Protein AF-A0A2N2RJN6-F1 (afdb_monomer)

Sequence (191 aa):
MGIKNLISNLQNDARRAYQTQFGFTLVELVVVIVILGILASAALPRFINLGRDARVATIQNFAGSVRSSLHLVEGQVMIKGFGSAGQQSNITWIKLADNTDIRLWNGYPDRWCDGIGVLQQGFIVPASGCYLSNAAIENHGLTFYGFGNSAIPGGDAGWRIESAITPNQCAVQYRYNGSGNPLVTAHTNGC

Foldseek 3Di:
DPPVVVVVVVVVVVVPPDPPPPDDDPVNVVVVVVVVVVVCVVVVVVVVVVVLVVLLCVLVVVLVLLVVLFVVLLVVCVVVVVDDQPDDFDFDWDADPVRQIFTDTRSTFAQWCSGSVVSDPPRDADPVGTVVHQDWDDDPQWIWGGACYPQEPPRTTWIFRPPFQRGNQSIWGWDDDSHDDIDTDGRSPRD

Radius of gyration: 31.16 Å; Cα contacts (8 Å, |Δi|>4): 275; chains: 1; bounding box: 51×76×81 Å

Secondary structure (DSSP, 8-state):
-THHHHHHHHHHHTTTTT----PPPHHHHHHHHHHHHHHHHHHHHHHHHHHHHHHHHHHHHHHHHHHHHHHHHHHHHHHTT---TTS---EEEEE-TTS-EEEEETTEE-SSTTTTGGGSTTPPPPTT--TT----EEETTEEEE-SS-SSSGGG-EEEE-TTSSSGGGSEEEEE--SSS--EEEEE-TT-

Mean predicted aligned error: 10.19 Å

pLDDT: mean 85.93, std 12.6, range [40.03, 97.0]

Solvent-accessible surface area (backbone atoms only — not comparable to full-atom values): 10805 Å² total; per-residue (Å²): 124,69,70,63,62,54,55,57,47,57,59,51,55,69,68,62,65,78,76,79,78,82,69,82,49,74,64,57,56,51,51,49,56,52,53,50,49,56,52,46,68,70,46,53,67,54,58,58,48,52,61,27,53,52,44,37,50,49,36,49,53,49,41,50,50,50,53,52,44,49,54,54,47,44,51,52,25,56,76,70,63,55,62,66,95,84,69,72,94,48,80,43,79,47,70,48,99,86,66,50,69,33,34,23,36,60,48,39,63,26,51,23,40,48,16,52,41,53,63,41,88,89,48,77,73,54,93,86,59,39,78,98,33,81,64,72,46,78,51,96,78,33,37,32,38,23,66,100,34,86,68,35,65,95,30,30,10,32,35,25,29,79,89,32,85,36,28,57,30,20,19,29,33,39,44,73,80,73,62,89,77,73,45,81,46,65,36,55,88,19,55

Structure (mmCIF, N/CA/C/O backbone):
data_AF-A0A2N2RJN6-F1
#
_entry.id   AF-A0A2N2RJN6-F1
#
loop_
_atom_site.group_PDB
_atom_site.id
_atom_site.type_symbol
_atom_site.label_atom_id
_atom_site.label_alt_id
_atom_site.label_comp_id
_atom_site.label_asym_id
_atom_site.label_entity_id
_atom_site.label_seq_id
_atom_site.pdbx_PDB_ins_code
_atom_site.Cartn_x
_atom_site.Cartn_y
_atom_site.Cartn_z
_atom_site.occupancy
_atom_site.B_iso_or_equiv
_atom_site.auth_seq_id
_atom_site.auth_comp_id
_atom_site.auth_asym_id
_atom_site.auth_atom_id
_atom_site.pdbx_PDB_model_num
ATOM 1 N N . MET A 1 1 ? -24.508 63.326 50.927 1.00 61.44 1 MET A N 1
ATOM 2 C CA . MET A 1 1 ? -24.586 62.446 49.734 1.00 61.44 1 MET A CA 1
ATOM 3 C C . MET A 1 1 ? -24.594 60.946 50.073 1.00 61.44 1 MET A C 1
ATOM 5 O O . MET A 1 1 ? -25.346 60.224 49.438 1.00 61.44 1 MET A O 1
ATOM 9 N N . GLY A 1 2 ? -23.834 60.461 51.070 1.00 61.47 2 GLY A N 1
ATOM 10 C CA . GLY A 1 2 ? -23.554 59.019 51.249 1.00 61.47 2 GLY A CA 1
ATOM 11 C C . GLY A 1 2 ? -24.713 58.039 51.531 1.00 61.47 2 GLY A C 1
ATOM 12 O O . GLY A 1 2 ? -24.617 56.890 51.114 1.00 61.47 2 GLY A O 1
ATOM 13 N N . ILE A 1 3 ? -25.813 58.443 52.186 1.00 60.31 3 ILE A N 1
ATOM 14 C CA . ILE A 1 3 ? -26.843 57.482 52.654 1.00 60.31 3 ILE A CA 1
ATOM 15 C C . ILE A 1 3 ? -27.562 56.754 51.500 1.00 60.31 3 ILE A C 1
ATOM 17 O O . ILE A 1 3 ? -27.863 55.568 51.624 1.00 60.31 3 ILE A O 1
ATOM 21 N N . LYS A 1 4 ? -27.790 57.411 50.350 1.00 60.81 4 LYS A N 1
ATOM 22 C CA . LYS A 1 4 ? -28.455 56.762 49.201 1.00 60.81 4 LYS A CA 1
ATOM 23 C C . LYS A 1 4 ? -27.645 55.582 48.643 1.00 60.81 4 LYS A C 1
ATOM 25 O O . LYS A 1 4 ? -28.242 54.562 48.314 1.00 60.81 4 LYS A O 1
ATOM 30 N N . ASN A 1 5 ? -26.314 55.691 48.615 1.00 59.38 5 ASN A N 1
ATOM 31 C CA . ASN A 1 5 ? -25.430 54.643 48.091 1.00 59.38 5 ASN A CA 1
ATOM 32 C C . ASN A 1 5 ? -25.372 53.406 49.008 1.00 59.38 5 ASN A C 1
ATOM 34 O O . ASN A 1 5 ? -25.178 52.292 48.531 1.00 59.38 5 ASN A O 1
ATOM 38 N N . LEU A 1 6 ? -25.566 53.584 50.320 1.00 61.81 6 LEU A N 1
ATOM 39 C CA . LEU A 1 6 ? -25.662 52.464 51.263 1.00 61.81 6 LEU A CA 1
ATOM 40 C C . LEU A 1 6 ? -26.950 51.662 51.034 1.00 61.81 6 LEU A C 1
ATOM 42 O O . LEU A 1 6 ? -26.903 50.439 50.929 1.00 61.81 6 LEU A O 1
ATOM 46 N N . ILE A 1 7 ? -28.089 52.345 50.877 1.00 63.91 7 ILE A N 1
ATOM 47 C CA . ILE A 1 7 ? -29.387 51.690 50.648 1.00 63.91 7 ILE A CA 1
ATOM 48 C C . ILE A 1 7 ? -29.409 50.957 49.296 1.00 63.91 7 ILE A C 1
ATOM 50 O O 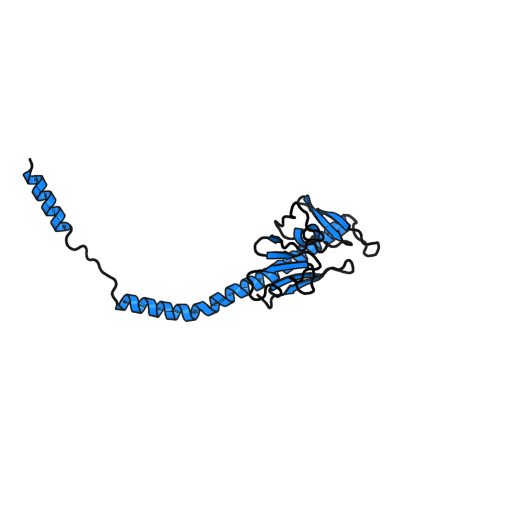. ILE A 1 7 ? -29.888 49.826 49.233 1.00 63.91 7 ILE A O 1
ATOM 54 N N . SER A 1 8 ? -28.842 51.541 48.231 1.00 64.25 8 SER A N 1
ATOM 55 C CA . SER A 1 8 ? -28.765 50.871 46.922 1.00 64.25 8 SER A CA 1
ATOM 56 C C . SER A 1 8 ? -27.897 49.610 46.936 1.00 64.25 8 SER A C 1
ATOM 58 O O . SER A 1 8 ? -28.202 48.659 46.222 1.00 64.25 8 SER A O 1
ATOM 60 N N . ASN A 1 9 ? -26.835 49.574 47.747 1.00 61.31 9 ASN A N 1
ATOM 61 C CA . ASN A 1 9 ? -25.971 48.397 47.845 1.00 61.31 9 ASN A CA 1
ATOM 62 C C . ASN A 1 9 ? -26.654 47.273 48.636 1.00 61.31 9 ASN A C 1
ATOM 64 O O . ASN A 1 9 ? -26.762 46.162 48.125 1.00 61.31 9 ASN A O 1
ATOM 68 N N . LEU A 1 10 ? -27.251 47.585 49.792 1.00 63.56 10 LEU A N 1
ATOM 69 C CA . LEU A 1 10 ? -27.996 46.606 50.598 1.00 63.56 10 LEU A CA 1
ATOM 70 C C . LEU A 1 10 ? -29.175 45.973 49.826 1.00 63.56 10 LEU A C 1
ATOM 72 O O . LEU A 1 10 ? -29.469 44.790 49.998 1.00 63.56 10 LEU A O 1
ATOM 76 N N . GLN A 1 11 ? -29.822 46.725 48.927 1.00 65.44 11 GLN A N 1
ATOM 77 C CA . GLN A 1 11 ? -30.858 46.194 48.028 1.00 65.44 11 GLN A CA 1
ATOM 78 C C . GLN A 1 11 ? -30.311 45.290 46.906 1.00 65.44 11 GLN A C 1
ATOM 80 O O . GLN A 1 11 ? -31.046 44.434 46.409 1.00 65.44 11 GLN A O 1
ATOM 85 N N . ASN A 1 12 ? -29.044 45.446 46.512 1.00 63.62 12 ASN A N 1
ATOM 86 C CA . ASN A 1 12 ? -28.386 44.568 45.541 1.00 63.62 12 ASN A CA 1
ATOM 87 C C . ASN A 1 12 ? -27.892 43.266 46.187 1.00 63.62 12 ASN A C 1
ATOM 89 O O . ASN A 1 12 ? -28.027 42.206 45.577 1.00 63.62 12 ASN A O 1
ATOM 93 N N . ASP A 1 13 ? -27.388 43.320 47.422 1.00 61.75 13 ASP A N 1
ATOM 94 C CA . ASP A 1 13 ? -26.941 42.131 48.158 1.00 61.75 13 ASP A CA 1
ATOM 95 C C . ASP A 1 13 ? -28.118 41.193 48.468 1.00 61.75 13 ASP A C 1
ATOM 97 O O . ASP A 1 13 ? -28.053 39.992 48.195 1.00 61.75 13 ASP A O 1
ATOM 101 N N . ALA A 1 14 ? -29.257 41.750 48.898 1.00 58.81 14 ALA A N 1
ATOM 102 C CA . ALA A 1 14 ? -30.499 40.999 49.104 1.00 58.81 14 ALA A CA 1
ATOM 103 C C . ALA A 1 14 ? -31.031 40.312 47.825 1.00 58.81 14 ALA A C 1
ATOM 105 O O . ALA A 1 14 ? -31.747 39.317 47.914 1.00 5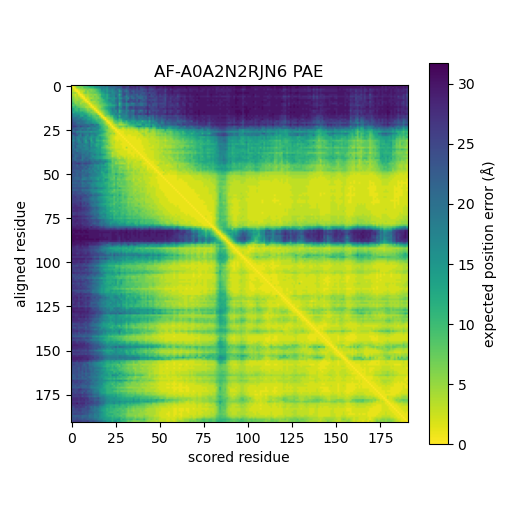8.81 14 ALA A O 1
ATOM 106 N N . ARG A 1 15 ? -30.662 40.802 46.630 1.00 61.22 15 ARG A N 1
ATOM 107 C CA . ARG A 1 15 ? -31.009 40.198 45.328 1.00 61.22 15 ARG A CA 1
ATOM 108 C C . ARG A 1 15 ? -30.020 39.131 44.843 1.00 61.22 15 ARG A C 1
ATOM 110 O O . ARG A 1 15 ? -30.256 38.537 43.794 1.00 61.22 15 ARG A O 1
ATOM 117 N N . ARG A 1 16 ? -28.921 38.881 45.566 1.00 63.03 16 ARG A N 1
ATOM 118 C CA . ARG A 1 16 ? -27.946 37.818 45.246 1.00 63.03 16 ARG A CA 1
ATOM 119 C C . ARG A 1 16 ? -28.147 36.534 46.053 1.00 63.03 16 ARG A C 1
ATOM 121 O O . ARG A 1 16 ? -27.538 35.518 45.726 1.00 63.03 16 ARG A O 1
ATOM 128 N N . ALA A 1 17 ? -29.008 36.554 47.069 1.00 63.50 17 ALA A N 1
ATOM 129 C CA . ALA A 1 17 ? -29.392 35.352 47.796 1.00 63.50 17 ALA A CA 1
ATOM 130 C C . ALA A 1 17 ? -30.247 34.424 46.911 1.00 63.50 17 ALA A C 1
ATOM 132 O O . ALA A 1 17 ? -31.252 34.842 46.345 1.00 63.50 17 ALA A O 1
ATOM 133 N N . TYR A 1 18 ? -29.853 33.150 46.842 1.00 60.53 18 TYR A N 1
ATOM 134 C CA . TYR A 1 18 ? -30.598 32.061 46.198 1.00 60.53 18 TYR A CA 1
ATOM 135 C C . TYR A 1 18 ? -30.812 32.175 44.673 1.00 60.53 18 TYR A C 1
ATOM 137 O O . TYR A 1 18 ? -31.907 31.980 44.150 1.00 60.53 18 TYR A O 1
ATOM 145 N N . GLN A 1 19 ? -29.708 32.337 43.934 1.00 64.56 19 GLN A N 1
ATOM 146 C CA . GLN A 1 19 ? -29.566 31.617 42.661 1.00 64.56 19 GLN A CA 1
ATOM 147 C C . GLN A 1 19 ? -29.715 30.113 42.951 1.00 64.56 19 GLN A C 1
ATOM 149 O O . GLN A 1 19 ? -28.806 29.507 43.524 1.00 64.56 19 GLN A O 1
ATOM 154 N N . THR A 1 20 ? -30.855 29.515 42.597 1.00 64.69 20 THR A N 1
ATOM 155 C CA . THR A 1 20 ? -31.101 28.076 42.752 1.00 64.69 20 THR A CA 1
ATOM 156 C C . THR A 1 20 ? -30.106 27.281 41.915 1.00 64.69 20 THR A C 1
ATOM 158 O O . THR A 1 20 ? -30.280 27.096 40.711 1.00 64.69 20 THR A O 1
ATOM 161 N N . GLN A 1 21 ? -29.061 26.766 42.561 1.00 68.50 21 GLN A N 1
ATOM 162 C CA . GLN A 1 21 ? -28.239 25.709 41.986 1.00 68.50 21 GLN A CA 1
ATOM 163 C C . GLN A 1 21 ? -29.070 24.422 41.976 1.00 68.50 21 GLN A C 1
ATOM 165 O O . GLN A 1 21 ? -29.044 23.641 42.925 1.00 68.50 21 GLN A O 1
ATOM 170 N N . PHE A 1 22 ? -29.844 24.233 40.904 1.00 70.50 22 PHE A N 1
ATOM 171 C CA . PHE A 1 22 ? -30.493 22.969 40.572 1.00 70.50 22 PHE A CA 1
ATOM 172 C C . PHE A 1 22 ? -29.407 21.940 40.228 1.00 70.50 22 PHE A C 1
ATOM 174 O O . PHE A 1 22 ? -29.067 21.729 39.066 1.00 70.50 22 PHE A O 1
ATOM 181 N N . GLY A 1 23 ? -28.799 21.357 41.261 1.00 74.06 23 GLY A N 1
ATOM 182 C CA . GLY A 1 23 ? -27.831 20.281 41.105 1.00 74.06 23 GLY A CA 1
ATOM 183 C C . GLY A 1 23 ? -28.499 19.044 40.511 1.00 74.06 23 GLY A C 1
ATOM 184 O O . GLY A 1 23 ? -29.595 18.675 40.936 1.00 74.06 23 GLY A O 1
ATOM 185 N N . PHE A 1 24 ? -27.820 18.404 39.556 1.00 80.25 24 PHE A N 1
ATOM 186 C CA . PHE A 1 24 ? -28.221 17.107 39.006 1.00 80.25 24 PHE A CA 1
ATOM 187 C C . PHE A 1 24 ? -28.508 16.115 40.133 1.00 80.25 24 PHE A C 1
ATOM 189 O O . PHE A 1 24 ? -27.720 15.991 41.078 1.00 80.25 24 PHE A O 1
ATOM 196 N N . THR A 1 25 ? -29.619 15.388 40.036 1.00 90.31 25 THR A N 1
ATOM 197 C CA . THR A 1 25 ? -29.940 14.402 41.072 1.00 90.31 25 THR A CA 1
ATOM 198 C C . THR A 1 25 ? -29.054 13.163 40.926 1.00 90.31 25 THR A C 1
ATOM 200 O O . THR A 1 25 ? -28.652 12.780 39.826 1.00 90.31 25 THR A O 1
ATOM 203 N N . LEU A 1 26 ? -28.758 12.489 42.042 1.00 90.31 26 LEU A N 1
ATOM 204 C CA . LEU A 1 26 ? -27.931 11.274 42.025 1.00 90.31 26 LEU A CA 1
ATOM 205 C C . LEU A 1 26 ? -28.573 10.176 41.146 1.00 90.31 26 LEU A C 1
ATOM 207 O O . LEU A 1 26 ? -27.883 9.475 40.411 1.00 90.31 26 LEU A O 1
ATOM 211 N N . VAL A 1 27 ? -29.908 10.086 41.162 1.00 92.75 27 VAL A N 1
ATOM 212 C CA . VAL A 1 27 ? -30.696 9.159 40.330 1.00 92.75 27 VAL A CA 1
ATOM 213 C C . VAL A 1 27 ? -30.552 9.474 38.840 1.00 92.75 27 VAL A C 1
ATOM 215 O O . VAL A 1 27 ? -30.362 8.568 38.038 1.00 92.75 27 VAL A O 1
ATOM 218 N N . GLU A 1 28 ? -30.609 10.747 38.463 1.00 91.62 28 GLU A N 1
ATOM 219 C CA . GLU A 1 28 ? -30.511 11.214 37.076 1.00 91.62 28 GLU A CA 1
ATOM 220 C C . GLU A 1 28 ? -29.137 10.906 36.464 1.00 91.62 28 GLU A C 1
ATOM 222 O O . GLU A 1 28 ? -29.066 10.359 35.363 1.00 91.62 28 GLU A O 1
ATOM 227 N N . LEU A 1 29 ? -28.049 11.124 37.214 1.00 92.31 29 LEU A N 1
ATOM 228 C CA . LEU A 1 29 ? -26.703 10.720 36.790 1.00 92.31 29 LEU A CA 1
ATOM 229 C C . LEU A 1 29 ? -26.586 9.192 36.644 1.00 92.31 29 LEU A C 1
ATOM 231 O O . LEU A 1 29 ? -26.021 8.715 35.658 1.00 92.31 29 LEU A O 1
ATOM 235 N N . VAL A 1 30 ? -27.157 8.419 37.578 1.00 94.75 30 VAL A N 1
ATOM 236 C CA . VAL A 1 30 ? -27.187 6.944 37.509 1.00 94.75 30 VAL A CA 1
ATOM 237 C C . VAL A 1 30 ? -27.968 6.449 36.284 1.00 94.75 30 VAL A C 1
ATOM 239 O O . VAL A 1 30 ? -27.490 5.570 35.568 1.00 94.75 30 VAL A O 1
ATOM 242 N N . VAL A 1 31 ? -29.134 7.028 35.988 1.00 95.56 31 VAL A N 1
ATOM 243 C CA . VAL A 1 31 ? -29.939 6.669 34.808 1.00 95.56 31 VAL A CA 1
ATOM 244 C C . VAL A 1 31 ? -29.183 6.972 33.511 1.00 95.56 31 VAL A C 1
ATOM 246 O O . VAL A 1 31 ? -29.164 6.129 32.613 1.00 95.56 31 VAL A O 1
ATOM 249 N N . VAL A 1 32 ? -28.492 8.115 33.423 1.00 95.62 32 VAL A N 1
ATOM 250 C CA . VAL A 1 32 ? -27.676 8.468 32.248 1.00 95.62 32 VAL A CA 1
ATOM 251 C 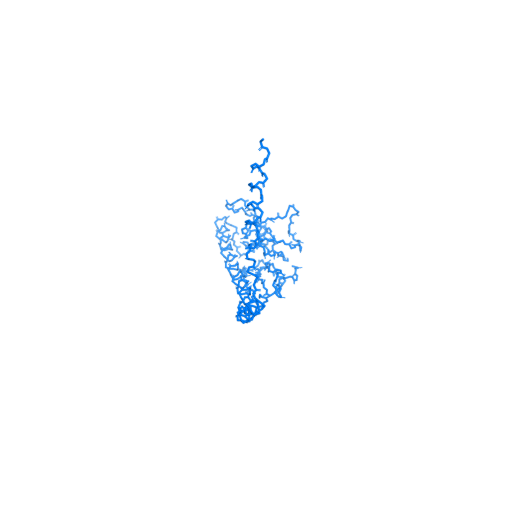C . VAL A 1 32 ? -26.559 7.447 32.008 1.00 95.62 32 VAL A C 1
ATOM 253 O O . VAL A 1 32 ? -26.429 6.963 30.883 1.00 95.62 32 VAL A O 1
ATOM 256 N N . ILE A 1 33 ? -25.786 7.053 33.030 1.00 96.00 33 ILE A N 1
ATOM 257 C CA . ILE A 1 33 ? -24.704 6.068 32.831 1.00 96.00 33 ILE A CA 1
ATOM 258 C C . ILE A 1 33 ? -25.228 4.659 32.506 1.00 96.00 33 ILE A C 1
ATOM 260 O O . ILE A 1 33 ? -24.588 3.946 31.734 1.00 96.00 33 ILE A O 1
ATOM 264 N N . VAL A 1 34 ? -26.408 4.270 33.007 1.00 96.44 34 VAL A N 1
ATOM 265 C CA . VAL A 1 34 ? -27.057 2.999 32.633 1.00 96.44 34 VAL A CA 1
ATOM 266 C C . VAL A 1 34 ? -27.492 3.013 31.163 1.00 96.44 34 VAL A C 1
ATOM 268 O O . VAL A 1 34 ? -27.198 2.066 30.433 1.00 96.44 34 VAL A O 1
ATOM 271 N N . ILE A 1 35 ? -28.124 4.096 30.695 1.00 96.69 35 ILE A N 1
ATOM 272 C CA . ILE A 1 35 ? -28.522 4.248 29.285 1.00 96.69 35 ILE A CA 1
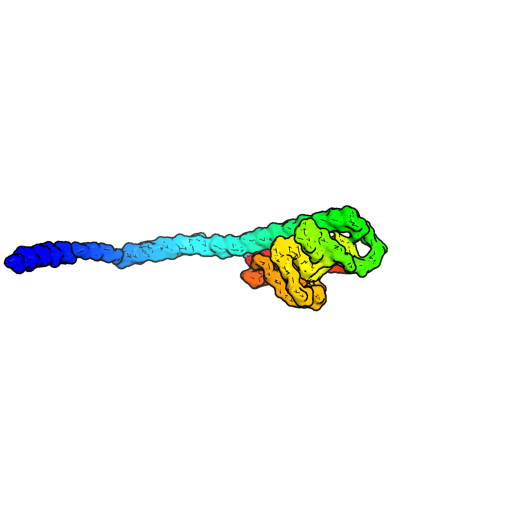ATOM 273 C C . ILE A 1 35 ? -27.288 4.240 28.370 1.00 96.69 35 ILE A C 1
ATOM 275 O O . ILE A 1 35 ? -27.269 3.521 27.369 1.00 96.69 35 ILE A O 1
ATOM 279 N N . LEU A 1 36 ? -26.233 4.980 28.730 1.00 96.56 36 LEU A N 1
ATOM 280 C CA . LEU A 1 36 ? -24.973 4.992 27.980 1.00 96.56 36 LEU A CA 1
ATOM 281 C C . LEU A 1 36 ? -24.306 3.609 27.944 1.00 96.56 36 LEU A C 1
ATOM 283 O O . LEU A 1 36 ? -23.813 3.215 26.890 1.00 96.56 36 LEU A O 1
ATOM 287 N N . GLY A 1 37 ? -24.335 2.845 29.041 1.00 96.56 37 GLY A N 1
ATOM 288 C CA . GLY A 1 37 ? -23.815 1.474 29.084 1.00 96.56 37 GLY A CA 1
ATOM 289 C C . GLY A 1 37 ? -24.545 0.523 28.128 1.00 96.56 37 GLY A C 1
ATOM 290 O O . GLY A 1 37 ? -23.904 -0.222 27.383 1.00 96.56 37 GLY A O 1
ATOM 291 N N . ILE A 1 38 ? -25.881 0.597 28.081 1.00 96.69 38 ILE A N 1
ATOM 292 C CA . ILE A 1 38 ? -26.702 -0.191 27.147 1.00 96.69 38 ILE A CA 1
ATOM 293 C C . ILE A 1 38 ? -26.368 0.187 25.696 1.00 96.69 38 ILE A C 1
ATOM 295 O O . ILE A 1 38 ? -26.051 -0.692 24.892 1.00 96.69 38 ILE A O 1
ATOM 299 N N . LEU A 1 39 ? -26.360 1.482 25.362 1.00 96.88 39 LEU A N 1
ATOM 300 C CA . LEU A 1 39 ? -26.030 1.959 24.013 1.00 96.88 39 LEU A CA 1
ATOM 301 C C . LEU A 1 39 ? -24.602 1.575 23.586 1.00 96.88 39 LEU A C 1
ATOM 303 O O . LEU A 1 39 ? -24.399 1.118 22.458 1.00 96.88 39 LEU A O 1
ATOM 307 N N . ALA A 1 40 ? -23.622 1.692 24.486 1.00 94.56 40 ALA A N 1
ATOM 308 C CA . ALA A 1 40 ? -22.235 1.313 24.227 1.00 94.56 40 ALA A CA 1
ATOM 309 C C . ALA A 1 40 ? -22.093 -0.183 23.904 1.00 94.56 40 ALA A C 1
ATOM 311 O O . ALA A 1 40 ? -21.380 -0.532 22.962 1.00 94.56 40 ALA A O 1
ATOM 312 N N . SER A 1 41 ? -22.811 -1.061 24.618 1.00 95.12 41 SER A N 1
ATOM 313 C CA . SER A 1 41 ? -22.763 -2.513 24.380 1.00 95.12 41 SER A CA 1
ATOM 314 C C . SER A 1 41 ? -23.217 -2.916 22.968 1.00 95.12 41 SER A C 1
ATOM 316 O O . SER A 1 41 ? -22.642 -3.826 22.372 1.00 95.12 41 SER A O 1
ATOM 318 N N . ALA A 1 42 ? -24.191 -2.199 22.395 1.00 92.56 42 ALA A N 1
ATOM 319 C CA . ALA A 1 42 ? -24.681 -2.431 21.036 1.00 92.56 42 ALA A CA 1
ATOM 320 C C . ALA A 1 42 ? -23.819 -1.749 19.953 1.00 92.56 42 ALA A C 1
ATOM 322 O O . ALA A 1 42 ? -23.729 -2.244 18.827 1.00 92.56 42 ALA A O 1
ATOM 323 N N . ALA A 1 43 ? -23.187 -0.615 20.273 1.00 91.88 43 ALA A N 1
ATOM 324 C CA . ALA A 1 43 ? -22.383 0.159 19.327 1.00 91.88 43 ALA A CA 1
ATOM 325 C C . ALA A 1 43 ? -20.955 -0.388 19.146 1.00 91.88 43 ALA A C 1
ATOM 327 O O . ALA A 1 43 ? -20.451 -0.436 18.020 1.00 91.88 43 ALA A O 1
ATOM 328 N N . LEU A 1 44 ? -20.307 -0.826 20.233 1.00 90.88 44 LEU A N 1
ATOM 329 C CA . LEU A 1 44 ? -18.889 -1.205 20.243 1.00 90.88 44 LEU A CA 1
ATOM 330 C C . LEU A 1 44 ? -18.519 -2.305 19.219 1.00 90.88 44 LEU A C 1
ATOM 332 O O . LEU A 1 44 ? -17.532 -2.111 18.504 1.00 90.88 44 LEU A O 1
ATOM 336 N N . PRO A 1 45 ? -19.290 -3.403 19.043 1.00 88.88 45 PRO A N 1
ATOM 337 C CA . PRO A 1 45 ? -18.944 -4.442 18.066 1.00 88.88 45 PRO A CA 1
ATOM 338 C C . PRO A 1 45 ? -18.962 -3.937 16.617 1.00 88.88 45 PRO A C 1
ATOM 340 O O . PRO A 1 45 ? -18.150 -4.362 15.797 1.00 88.88 45 PRO A O 1
ATOM 343 N N . ARG A 1 46 ? -19.860 -2.993 16.291 1.00 89.69 46 ARG A N 1
ATOM 344 C CA . ARG A 1 46 ? -19.922 -2.381 14.954 1.00 89.69 46 ARG A CA 1
ATOM 345 C C . ARG A 1 46 ? -18.735 -1.457 14.704 1.00 89.69 46 ARG A C 1
ATOM 347 O O . ARG A 1 46 ? -18.185 -1.478 13.609 1.00 89.69 46 ARG A O 1
ATOM 354 N N . PHE A 1 47 ? -18.320 -0.686 15.710 1.00 88.56 47 PHE A N 1
ATOM 355 C CA . PHE A 1 47 ? -17.177 0.223 15.594 1.00 88.56 47 PHE A CA 1
ATOM 356 C C . PHE A 1 47 ? -15.867 -0.521 15.283 1.00 88.56 47 PHE A C 1
ATOM 358 O O . PHE A 1 47 ? -15.095 -0.078 14.435 1.00 88.56 47 PHE A O 1
ATOM 365 N N . ILE A 1 48 ? -15.656 -1.689 15.902 1.00 86.56 48 ILE A N 1
ATOM 366 C CA . ILE A 1 48 ? -14.493 -2.552 15.635 1.00 86.56 48 ILE A CA 1
ATOM 367 C C . ILE A 1 48 ? -14.500 -3.053 14.180 1.00 86.56 48 ILE A C 1
ATOM 369 O O . ILE A 1 48 ? -13.488 -2.940 13.488 1.00 86.56 48 ILE A O 1
ATOM 373 N N . ASN A 1 49 ? -15.643 -3.546 13.690 1.00 88.56 49 ASN A N 1
ATOM 374 C CA . ASN A 1 49 ? -15.760 -4.048 12.316 1.00 88.56 49 ASN A CA 1
ATOM 375 C C . ASN A 1 49 ? -15.551 -2.944 11.265 1.00 88.56 49 ASN A C 1
ATOM 377 O O . ASN A 1 49 ? -14.831 -3.164 10.298 1.00 88.56 49 ASN A O 1
ATOM 381 N N . LEU A 1 50 ? -16.074 -1.731 11.486 1.00 92.25 50 LEU A N 1
ATOM 382 C CA . LEU A 1 50 ? -15.888 -0.603 10.560 1.00 92.25 50 LEU A CA 1
ATOM 383 C C . LEU A 1 50 ? -14.405 -0.272 10.306 1.00 92.25 50 LEU A C 1
ATOM 385 O O . LEU A 1 50 ? -14.031 0.030 9.173 1.00 92.25 50 LEU A O 1
ATOM 389 N N . GLY A 1 51 ? -13.549 -0.364 11.331 1.00 91.88 51 GLY A N 1
ATOM 390 C CA . GLY A 1 51 ? -12.104 -0.154 11.180 1.00 91.88 51 GLY A CA 1
ATOM 391 C C . GLY A 1 51 ? -11.418 -1.228 10.325 1.00 91.88 51 GLY A C 1
ATOM 392 O O . GLY A 1 51 ? -10.489 -0.924 9.575 1.00 91.88 51 GLY A O 1
ATOM 393 N N . ARG A 1 52 ? -11.908 -2.470 10.394 1.00 93.31 52 ARG A N 1
ATOM 394 C CA . ARG A 1 52 ? -11.467 -3.592 9.555 1.00 93.31 52 ARG A CA 1
ATOM 395 C C . ARG A 1 52 ? -11.935 -3.430 8.111 1.00 93.31 52 ARG A C 1
ATOM 397 O O . ARG A 1 52 ? -11.119 -3.461 7.191 1.00 93.31 52 ARG A O 1
ATOM 404 N N . ASP A 1 53 ? -13.227 -3.190 7.913 1.00 94.81 53 ASP A N 1
ATOM 405 C CA . ASP A 1 53 ? -13.838 -3.064 6.588 1.00 94.81 53 ASP A CA 1
ATOM 406 C C . ASP A 1 53 ? -13.224 -1.892 5.797 1.00 94.81 53 ASP A C 1
ATOM 408 O O . ASP A 1 53 ? -12.930 -2.025 4.607 1.00 94.81 53 ASP A O 1
ATOM 412 N N . ALA A 1 54 ? -12.906 -0.778 6.469 1.00 94.94 54 ALA A N 1
ATOM 413 C CA . ALA A 1 54 ? -12.191 0.355 5.875 1.00 94.94 54 ALA A CA 1
ATOM 414 C C . ALA A 1 54 ? -10.767 0.004 5.394 1.00 94.94 54 ALA A C 1
ATOM 416 O O . ALA A 1 54 ? -10.327 0.501 4.353 1.00 94.94 54 ALA A O 1
ATOM 417 N N . ARG A 1 55 ? -10.044 -0.875 6.104 1.00 95.62 55 ARG A N 1
ATOM 418 C CA . ARG A 1 55 ? -8.711 -1.363 5.695 1.00 95.62 55 ARG A CA 1
ATOM 419 C C . ARG A 1 55 ? -8.799 -2.319 4.513 1.00 95.62 55 ARG A C 1
ATOM 421 O O . ARG A 1 55 ? -8.035 -2.173 3.561 1.00 95.62 55 ARG A O 1
ATOM 428 N N . VAL A 1 56 ? -9.762 -3.243 4.539 1.00 96.94 56 VAL A N 1
ATOM 429 C CA . VAL A 1 56 ? -10.051 -4.157 3.422 1.00 96.94 56 VAL A CA 1
ATOM 430 C C . VAL A 1 56 ? -10.381 -3.359 2.156 1.00 96.94 56 VAL A C 1
ATOM 432 O O . VAL A 1 56 ? -9.759 -3.584 1.118 1.00 96.94 56 VAL A O 1
ATOM 435 N N . ALA A 1 57 ? -11.278 -2.372 2.255 1.00 96.94 57 ALA A N 1
ATOM 436 C CA . ALA A 1 57 ? -11.625 -1.483 1.149 1.00 96.94 57 ALA A CA 1
ATOM 437 C C . ALA A 1 57 ? -10.416 -0.670 0.654 1.00 96.94 57 ALA A C 1
ATOM 439 O O . ALA A 1 57 ? -10.185 -0.597 -0.551 1.00 96.94 57 ALA A O 1
ATOM 440 N N . THR A 1 58 ? -9.602 -0.116 1.562 1.00 95.94 58 THR A N 1
ATOM 441 C CA . THR A 1 58 ? -8.359 0.599 1.211 1.00 95.94 58 THR A CA 1
ATOM 442 C C . THR A 1 58 ? -7.414 -0.286 0.396 1.00 95.94 58 THR A C 1
ATOM 444 O O . THR A 1 58 ? -7.003 0.110 -0.691 1.00 95.94 58 THR A O 1
ATOM 447 N N . ILE A 1 59 ? -7.116 -1.504 0.862 1.00 96.75 59 ILE A N 1
ATOM 448 C CA . ILE A 1 59 ? -6.223 -2.449 0.169 1.00 96.75 59 ILE A CA 1
ATOM 449 C C . ILE A 1 59 ? -6.784 -2.878 -1.197 1.00 96.75 59 ILE A C 1
ATOM 451 O O . ILE A 1 59 ? -6.036 -2.941 -2.174 1.00 96.75 59 ILE A O 1
ATOM 455 N N . GLN A 1 60 ? -8.091 -3.134 -1.304 1.00 97.00 60 GLN A N 1
ATOM 456 C CA . GLN A 1 60 ? -8.727 -3.516 -2.572 1.00 97.00 60 GLN A CA 1
ATOM 457 C C . GLN A 1 60 ? -8.728 -2.366 -3.591 1.00 97.00 60 GLN A C 1
ATOM 459 O O . GLN A 1 60 ? -8.297 -2.561 -4.731 1.00 97.00 60 GLN A O 1
ATOM 464 N N . ASN A 1 61 ? -9.134 -1.163 -3.173 1.00 96.44 61 ASN A N 1
ATOM 465 C CA . ASN A 1 61 ? -9.128 0.041 -4.008 1.00 96.44 61 ASN A CA 1
ATOM 466 C C . ASN A 1 61 ? -7.706 0.396 -4.459 1.00 96.44 61 ASN A C 1
ATOM 468 O O . ASN A 1 61 ? -7.477 0.686 -5.634 1.00 96.44 61 ASN A O 1
ATOM 472 N N . PHE A 1 62 ? -6.733 0.310 -3.549 1.00 95.81 62 PHE A N 1
ATOM 473 C CA . PHE A 1 62 ? -5.334 0.579 -3.851 1.00 95.81 62 PHE A CA 1
ATOM 474 C C . PHE A 1 62 ? -4.753 -0.440 -4.844 1.00 95.81 62 PHE A C 1
ATOM 476 O O . PHE A 1 62 ? -4.134 -0.046 -5.829 1.00 95.81 62 PHE A O 1
ATOM 483 N N . ALA A 1 63 ? -5.042 -1.737 -4.684 1.00 96.31 63 ALA A N 1
ATOM 484 C CA . ALA A 1 63 ? -4.671 -2.750 -5.676 1.00 96.31 63 ALA A CA 1
ATOM 485 C C . ALA A 1 63 ? -5.345 -2.525 -7.044 1.00 96.31 63 ALA A C 1
ATOM 487 O O . ALA A 1 63 ? -4.769 -2.863 -8.078 1.00 96.31 63 ALA A O 1
ATOM 488 N N . GLY A 1 64 ? -6.561 -1.971 -7.075 1.00 96.69 64 GLY A N 1
ATOM 489 C CA . GLY A 1 64 ? -7.208 -1.504 -8.306 1.00 96.69 64 GLY A CA 1
ATOM 490 C C . GLY A 1 64 ? -6.435 -0.355 -8.962 1.00 96.69 64 GLY A C 1
ATOM 491 O O . GLY A 1 64 ? -6.113 -0.431 -10.146 1.00 96.69 64 GLY A O 1
ATOM 492 N N . SER A 1 65 ? -6.063 0.655 -8.171 1.00 95.38 65 SER A N 1
ATOM 493 C CA . SER A 1 65 ? -5.268 1.806 -8.615 1.00 95.38 65 SER A CA 1
ATOM 494 C C . SER A 1 65 ? -3.917 1.385 -9.207 1.00 95.38 65 SER A C 1
ATOM 496 O O . SER A 1 65 ? -3.612 1.740 -10.342 1.00 95.38 65 SER A O 1
ATOM 498 N N . VAL A 1 66 ? -3.157 0.524 -8.516 1.00 95.69 66 VAL A N 1
ATOM 499 C CA . VAL A 1 66 ? -1.858 0.019 -9.003 1.00 95.69 66 VAL A CA 1
ATOM 500 C C . VAL A 1 66 ? -1.999 -0.718 -10.343 1.00 95.69 66 VAL A C 1
ATOM 502 O O . VAL A 1 66 ? -1.179 -0.514 -11.235 1.00 95.69 66 VAL A O 1
ATOM 505 N N . ARG A 1 67 ? -3.054 -1.527 -10.540 1.00 96.06 67 ARG A N 1
ATOM 506 C CA . ARG A 1 67 ? -3.322 -2.180 -11.840 1.00 96.06 67 ARG A CA 1
ATOM 507 C C . ARG A 1 67 ? -3.657 -1.173 -12.943 1.00 96.06 67 ARG A C 1
ATOM 509 O O . ARG A 1 67 ? -3.188 -1.335 -14.063 1.00 96.06 67 ARG A O 1
ATOM 516 N N . SER A 1 68 ? -4.412 -0.121 -12.625 1.00 95.19 68 SER A N 1
ATOM 517 C CA . SER A 1 68 ? -4.689 0.974 -13.565 1.00 95.19 68 SER A CA 1
ATOM 518 C C . SER A 1 68 ? -3.394 1.677 -13.994 1.00 95.19 68 SER A C 1
ATOM 520 O O . SER A 1 68 ? -3.105 1.774 -15.187 1.00 95.19 68 SER A O 1
ATOM 522 N N . SER A 1 69 ? -2.549 2.067 -13.032 1.00 93.19 69 SER A N 1
ATOM 523 C CA . SER A 1 69 ? -1.251 2.695 -13.305 1.00 93.19 69 SER A CA 1
ATOM 524 C C . SER A 1 69 ? -0.311 1.795 -14.119 1.00 93.19 69 SER A C 1
ATOM 526 O O . SER A 1 69 ? 0.408 2.300 -14.980 1.00 93.19 69 SER A O 1
ATOM 528 N N . LEU A 1 70 ? -0.341 0.471 -13.916 1.00 92.38 70 LEU A N 1
ATOM 529 C CA . LEU A 1 70 ? 0.424 -0.478 -14.736 1.00 92.38 70 LEU A CA 1
ATOM 530 C C . LEU A 1 70 ? 0.006 -0.442 -16.210 1.00 92.38 70 LEU A C 1
ATOM 532 O O . LEU A 1 70 ? 0.879 -0.336 -17.067 1.00 92.38 70 LEU A O 1
ATOM 536 N N . HIS A 1 71 ? -1.295 -0.455 -16.513 1.00 91.81 71 HIS A N 1
ATOM 537 C CA . HIS A 1 71 ? -1.775 -0.357 -17.897 1.00 91.81 71 HIS A CA 1
ATOM 538 C C . HIS A 1 71 ? -1.495 1.018 -18.532 1.00 91.81 71 HIS A C 1
ATOM 540 O O . HIS A 1 71 ? -1.255 1.108 -19.737 1.00 91.81 71 HIS A O 1
ATOM 546 N N . LEU A 1 72 ? -1.453 2.095 -17.737 1.00 90.88 72 LEU A N 1
ATOM 547 C CA . LEU A 1 72 ? -1.017 3.413 -18.217 1.00 90.88 72 LEU A CA 1
ATOM 548 C C . LEU A 1 72 ? 0.481 3.434 -18.573 1.00 90.88 72 LEU A C 1
ATOM 550 O O . LEU A 1 72 ? 0.853 4.021 -19.592 1.00 90.88 72 LEU A O 1
ATOM 554 N N . VAL A 1 73 ? 1.339 2.773 -17.784 1.00 90.00 73 VAL A N 1
ATOM 555 C CA . VAL A 1 73 ? 2.761 2.591 -18.127 1.00 90.00 73 VAL A CA 1
ATOM 556 C C . VAL A 1 73 ? 2.915 1.709 -19.361 1.00 90.00 73 VAL A C 1
ATOM 558 O O . VAL A 1 73 ? 3.607 2.110 -20.288 1.00 90.00 73 VAL A O 1
ATOM 561 N N . GLU A 1 74 ? 2.235 0.565 -19.416 1.00 88.56 74 GLU A N 1
ATOM 562 C CA . GLU A 1 74 ? 2.218 -0.360 -20.559 1.00 88.56 74 GLU A CA 1
ATOM 563 C C . GLU A 1 74 ? 1.849 0.373 -21.865 1.00 88.56 74 GLU A C 1
ATOM 565 O O . GLU A 1 74 ? 2.561 0.271 -22.866 1.00 88.56 74 GLU A O 1
ATOM 570 N N . GLY A 1 75 ? 0.819 1.228 -21.827 1.00 88.44 75 GLY A N 1
ATOM 571 C CA . GLY A 1 75 ? 0.456 2.122 -22.930 1.00 88.44 75 GLY A CA 1
ATOM 572 C C . GLY A 1 75 ? 1.574 3.093 -23.332 1.00 88.44 75 GLY A C 1
ATOM 573 O O . GLY A 1 75 ? 1.911 3.192 -24.512 1.00 88.44 75 GLY A O 1
ATOM 574 N N . GLN A 1 76 ? 2.201 3.784 -22.371 1.00 86.75 76 GLN A N 1
ATOM 575 C CA . GLN A 1 76 ? 3.334 4.675 -22.662 1.00 86.75 76 GLN A CA 1
ATOM 576 C C . GLN A 1 76 ? 4.560 3.931 -23.208 1.00 86.75 76 GLN A C 1
ATOM 578 O O . GLN A 1 76 ? 5.272 4.474 -24.051 1.00 86.75 76 GLN A O 1
ATOM 583 N N . VAL A 1 77 ? 4.815 2.714 -22.734 1.00 85.75 77 VAL A N 1
ATOM 584 C CA . VAL A 1 77 ? 5.930 1.855 -23.148 1.00 85.75 77 VAL A CA 1
ATOM 585 C C . VAL A 1 77 ? 5.757 1.404 -24.593 1.00 85.75 77 VAL A C 1
ATOM 587 O O . VAL A 1 77 ? 6.700 1.528 -25.375 1.00 85.75 77 VAL A O 1
ATOM 590 N N . MET A 1 78 ? 4.545 0.985 -24.976 1.00 83.62 78 MET A N 1
ATOM 591 C CA . MET A 1 78 ? 4.206 0.685 -26.370 1.00 83.62 78 MET A CA 1
ATOM 592 C C . MET A 1 78 ? 4.359 1.919 -27.271 1.00 83.62 78 MET A C 1
ATOM 594 O O . MET A 1 78 ? 5.021 1.835 -28.302 1.00 83.62 78 MET A O 1
ATOM 598 N N . ILE A 1 79 ? 3.826 3.081 -26.867 1.00 84.56 79 ILE A N 1
ATOM 599 C CA . ILE A 1 79 ? 3.921 4.333 -27.647 1.00 84.56 79 ILE A CA 1
ATOM 600 C C . ILE A 1 79 ? 5.379 4.782 -27.840 1.00 84.56 79 ILE A C 1
ATOM 602 O O . ILE A 1 79 ? 5.743 5.253 -28.915 1.00 84.56 79 ILE A O 1
ATOM 606 N N . LYS A 1 80 ? 6.224 4.633 -26.813 1.00 81.31 80 LYS A N 1
ATOM 607 C CA . LYS A 1 80 ? 7.648 5.014 -26.850 1.00 81.31 80 LYS A CA 1
ATOM 608 C C . LYS A 1 80 ? 8.553 3.944 -27.487 1.00 81.31 80 LYS A C 1
ATOM 610 O O . LYS A 1 80 ? 9.758 4.155 -27.567 1.00 81.31 80 LYS A O 1
ATOM 615 N N . GLY A 1 81 ? 8.005 2.807 -27.925 1.00 72.44 81 GLY A N 1
ATOM 616 C CA . GLY A 1 81 ? 8.763 1.721 -28.556 1.00 72.44 81 GLY A CA 1
ATOM 617 C C . GLY A 1 81 ? 9.640 0.896 -27.603 1.00 72.44 81 GLY A C 1
ATOM 618 O O . GLY A 1 81 ? 10.421 0.066 -28.063 1.00 72.44 81 GLY A O 1
ATOM 619 N N . PHE A 1 82 ? 9.504 1.058 -26.283 1.00 69.31 82 PHE A N 1
ATOM 620 C CA . PHE A 1 82 ? 10.287 0.328 -25.271 1.00 69.31 82 PHE A CA 1
ATOM 621 C C . PHE A 1 82 ? 9.753 -1.097 -25.010 1.00 69.31 82 PHE A C 1
ATOM 623 O O . PHE A 1 82 ? 9.785 -1.590 -23.884 1.00 69.31 82 PHE A O 1
ATOM 630 N N . GLY A 1 83 ? 9.228 -1.761 -26.046 1.00 56.38 83 GLY A N 1
ATOM 631 C CA . GLY A 1 83 ? 8.446 -2.987 -25.914 1.00 56.38 83 GLY A CA 1
ATOM 632 C C . GLY A 1 83 ? 8.633 -3.978 -27.059 1.00 56.38 83 GLY A C 1
ATOM 633 O O . GLY A 1 83 ? 7.984 -3.894 -28.098 1.00 56.38 83 GLY A O 1
ATOM 634 N N . SER A 1 84 ? 9.453 -4.997 -26.820 1.00 46.53 84 SER A N 1
ATOM 635 C CA . SER A 1 84 ? 9.283 -6.328 -27.410 1.00 46.53 84 SER A CA 1
ATOM 636 C C . SER A 1 84 ? 9.846 -7.354 -26.434 1.00 46.53 84 SER A C 1
ATOM 638 O O . SER A 1 84 ? 11.058 -7.425 -26.223 1.00 46.53 84 SER A O 1
ATOM 640 N N . ALA A 1 85 ? 8.957 -8.122 -25.800 1.00 49.66 85 ALA A N 1
ATOM 641 C CA . ALA A 1 85 ? 9.326 -9.154 -24.837 1.00 49.66 85 ALA A CA 1
ATOM 642 C C . ALA A 1 85 ? 10.089 -10.282 -25.555 1.00 49.66 85 ALA A C 1
ATOM 644 O O . ALA A 1 85 ? 9.494 -11.185 -26.137 1.00 49.66 85 ALA A O 1
ATOM 645 N N . GLY A 1 86 ? 11.420 -10.186 -25.558 1.00 50.69 86 GLY A N 1
ATOM 646 C CA . GLY A 1 86 ? 12.283 -11.111 -26.294 1.00 50.69 86 GLY A CA 1
ATOM 647 C C . GLY A 1 86 ? 13.746 -10.687 -26.446 1.00 50.69 86 GLY A C 1
ATOM 648 O O . GLY A 1 86 ? 14.565 -11.535 -26.792 1.00 50.69 86 GLY A O 1
ATOM 649 N N . GLN A 1 87 ? 14.115 -9.426 -26.178 1.00 40.03 87 GLN A N 1
ATOM 650 C CA . GLN A 1 87 ? 15.509 -8.957 -26.256 1.00 40.03 87 GLN A CA 1
ATOM 651 C C . GLN A 1 87 ? 15.966 -8.247 -24.972 1.00 40.03 87 GLN A C 1
ATOM 653 O O . GLN A 1 87 ? 15.659 -7.081 -24.771 1.00 40.03 87 GLN A O 1
ATOM 658 N N . GLN A 1 88 ? 16.750 -8.986 -24.174 1.00 46.16 88 GLN A N 1
ATOM 659 C CA . GLN A 1 88 ? 17.633 -8.576 -23.064 1.00 46.16 88 GLN A CA 1
ATOM 660 C C . GLN A 1 88 ? 17.077 -7.724 -21.901 1.00 46.16 88 GLN A C 1
ATOM 662 O O . GLN A 1 88 ? 16.276 -6.814 -22.056 1.00 46.16 88 GLN A O 1
ATOM 667 N N . SER A 1 89 ? 17.612 -8.019 -20.709 1.00 52.91 89 SER A N 1
ATOM 668 C CA . SER A 1 89 ? 17.357 -7.365 -19.417 1.00 52.91 89 SER A CA 1
ATOM 669 C C . SER A 1 89 ? 17.753 -5.882 -19.382 1.00 52.91 89 SER A C 1
ATOM 671 O O . SER A 1 89 ? 18.760 -5.526 -18.771 1.00 52.91 89 SER A O 1
ATOM 673 N N . ASN A 1 90 ? 16.985 -5.013 -20.039 1.00 64.62 90 ASN A N 1
ATOM 674 C CA . ASN A 1 90 ? 17.320 -3.598 -20.176 1.00 64.62 90 ASN A CA 1
ATOM 675 C C . ASN A 1 90 ? 16.598 -2.743 -19.122 1.00 64.62 90 ASN A C 1
ATOM 677 O O . ASN A 1 90 ? 15.373 -2.593 -19.164 1.00 64.62 90 ASN A O 1
ATOM 681 N N . ILE A 1 91 ? 17.359 -2.170 -18.183 1.00 74.12 91 ILE A N 1
ATOM 682 C CA . ILE A 1 91 ? 16.838 -1.200 -17.212 1.00 74.12 91 ILE A CA 1
ATOM 683 C C . ILE A 1 91 ? 16.690 0.143 -17.928 1.00 74.12 91 ILE A C 1
ATOM 685 O O . ILE A 1 91 ? 17.676 0.810 -18.233 1.00 74.12 91 ILE A O 1
ATOM 689 N N . THR A 1 92 ? 15.447 0.526 -18.203 1.00 83.31 92 THR A N 1
ATOM 690 C CA . THR A 1 92 ? 15.106 1.718 -18.991 1.00 83.31 92 THR A CA 1
ATOM 691 C C . THR A 1 92 ? 14.399 2.737 -18.112 1.00 83.31 92 THR A C 1
ATOM 693 O O . THR A 1 92 ? 13.560 2.368 -17.297 1.00 83.31 92 THR A O 1
ATOM 696 N N . TRP A 1 93 ? 14.690 4.022 -18.298 1.00 87.19 93 TRP A N 1
ATOM 697 C CA . TRP A 1 93 ? 13.963 5.106 -17.639 1.00 87.19 93 TRP A CA 1
ATOM 698 C C . TRP A 1 93 ? 13.004 5.772 -18.618 1.00 87.19 93 TRP 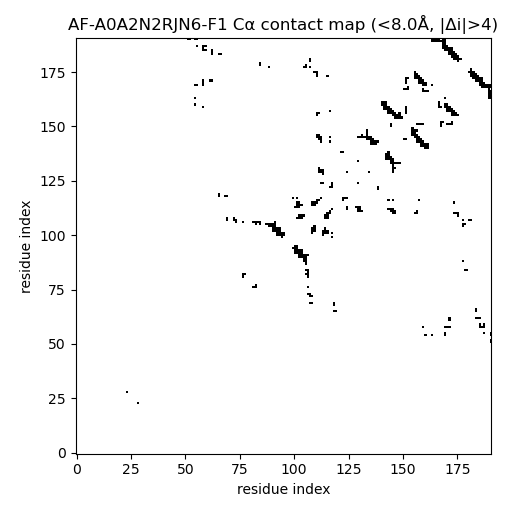A C 1
ATOM 700 O O . TRP A 1 93 ? 13.397 6.099 -19.739 1.00 87.19 93 TRP A O 1
ATOM 710 N N . ILE A 1 94 ? 11.761 6.008 -18.195 1.00 86.56 94 ILE A N 1
ATOM 711 C CA . ILE A 1 94 ? 10.824 6.860 -18.937 1.00 86.56 94 ILE A CA 1
ATOM 712 C C . ILE A 1 94 ? 10.266 7.957 -18.035 1.00 86.56 94 ILE A C 1
ATOM 714 O O . ILE A 1 94 ? 10.056 7.747 -16.845 1.00 86.56 94 ILE A O 1
ATOM 718 N N . LYS A 1 95 ? 9.964 9.113 -18.628 1.00 86.81 95 LYS A N 1
ATOM 719 C CA . LYS A 1 95 ? 9.214 10.185 -17.966 1.00 86.81 95 LYS A CA 1
ATOM 720 C C . LYS A 1 95 ? 7.715 10.006 -18.150 1.00 86.81 95 LYS A C 1
ATOM 722 O O . LYS A 1 95 ? 7.262 9.846 -19.290 1.00 86.81 95 LYS A O 1
ATOM 727 N N . LEU A 1 96 ? 6.960 10.049 -17.057 1.00 80.00 96 LEU A N 1
ATOM 728 C CA . LEU A 1 96 ? 5.507 10.222 -17.076 1.00 80.00 96 LEU A CA 1
ATOM 729 C C . LEU A 1 96 ? 5.148 11.680 -17.440 1.00 80.00 96 LEU A C 1
ATOM 731 O O . LEU A 1 96 ? 6.015 12.548 -17.566 1.00 80.00 96 LEU A O 1
ATOM 735 N N . ALA A 1 97 ? 3.857 11.950 -17.657 1.00 77.25 97 ALA A N 1
ATOM 736 C CA . ALA A 1 97 ? 3.356 13.267 -18.074 1.00 77.25 97 ALA A CA 1
ATOM 737 C C . ALA A 1 97 ? 3.519 14.370 -17.005 1.00 77.25 97 ALA A C 1
ATOM 739 O O . ALA A 1 97 ? 3.456 15.553 -17.324 1.00 77.25 97 ALA A O 1
ATOM 740 N N . ASP A 1 98 ? 3.751 13.980 -15.754 1.00 81.12 98 ASP A N 1
ATOM 741 C CA . ASP A 1 98 ? 4.065 14.820 -14.595 1.00 81.12 98 ASP A CA 1
ATOM 742 C C . ASP A 1 98 ? 5.580 15.079 -14.423 1.00 81.12 98 ASP A C 1
ATOM 744 O O . ASP A 1 98 ? 5.987 15.683 -13.434 1.00 81.12 98 ASP A O 1
ATOM 748 N N . ASN A 1 99 ? 6.410 14.636 -15.381 1.00 83.06 99 ASN A N 1
ATOM 749 C CA . ASN A 1 99 ? 7.880 14.643 -15.349 1.00 83.06 99 ASN A CA 1
ATOM 750 C C . ASN A 1 99 ? 8.524 13.667 -14.334 1.00 83.06 99 ASN A C 1
ATOM 752 O O . ASN A 1 99 ? 9.753 13.656 -14.212 1.00 83.06 99 ASN A O 1
ATOM 756 N N . THR A 1 100 ? 7.745 12.801 -13.673 1.00 85.19 100 THR A N 1
ATOM 757 C CA . THR A 1 100 ? 8.272 11.740 -12.800 1.00 85.19 100 THR A CA 1
ATOM 758 C C . THR A 1 100 ? 9.046 10.706 -13.621 1.00 85.19 100 THR A C 1
ATOM 760 O O . THR A 1 100 ? 8.538 10.175 -14.612 1.00 85.19 100 THR A O 1
ATOM 763 N N . ASP A 1 101 ? 10.285 10.422 -13.215 1.00 88.62 101 ASP A N 1
ATOM 764 C CA . ASP A 1 101 ? 11.117 9.366 -13.798 1.00 88.62 101 ASP A CA 1
ATOM 765 C C . ASP A 1 101 ? 10.756 8.006 -13.185 1.00 88.62 101 ASP A C 1
ATOM 767 O O . ASP A 1 101 ? 10.860 7.829 -11.972 1.00 88.62 101 ASP A O 1
ATOM 771 N N . ILE A 1 102 ? 10.365 7.040 -14.023 1.00 90.62 102 ILE A N 1
ATOM 772 C CA . ILE A 1 102 ? 10.106 5.654 -13.611 1.00 90.62 102 ILE A CA 1
ATOM 773 C C . ILE A 1 102 ? 11.131 4.689 -14.213 1.00 90.62 102 ILE A C 1
ATOM 775 O O . ILE A 1 102 ? 11.412 4.710 -15.416 1.00 90.62 102 ILE A O 1
ATOM 779 N N . ARG A 1 103 ? 11.657 3.808 -13.360 1.00 91.75 103 ARG A N 1
ATOM 780 C CA . ARG A 1 103 ? 12.516 2.677 -13.702 1.00 91.75 103 ARG A CA 1
ATOM 781 C C . ARG A 1 103 ? 11.670 1.513 -14.212 1.00 91.75 103 ARG A C 1
ATOM 783 O O . ARG A 1 103 ? 10.830 0.970 -13.494 1.00 91.75 103 ARG A O 1
ATOM 790 N N . LEU A 1 104 ? 11.947 1.086 -15.435 1.00 90.81 104 LEU A N 1
ATOM 791 C CA . LEU A 1 104 ? 11.376 -0.098 -16.059 1.00 90.81 104 LEU A CA 1
ATOM 792 C C . LEU A 1 104 ? 12.418 -1.210 -16.153 1.00 90.81 104 LEU A C 1
ATOM 794 O O . LEU A 1 104 ? 13.585 -0.962 -16.453 1.00 90.81 104 LEU A O 1
ATOM 798 N N . TRP A 1 105 ? 11.961 -2.444 -15.995 1.00 89.19 105 TRP A N 1
ATOM 799 C CA . TRP A 1 105 ? 12.684 -3.666 -16.308 1.00 89.19 105 TRP A CA 1
ATOM 800 C C . TRP A 1 105 ? 11.851 -4.429 -17.343 1.00 89.19 105 TRP A C 1
ATOM 802 O O . TRP A 1 105 ? 10.701 -4.771 -17.084 1.00 89.19 105 TRP A O 1
ATOM 812 N N . ASN A 1 106 ? 12.399 -4.647 -18.542 1.00 86.50 106 ASN A N 1
ATOM 813 C CA . ASN A 1 106 ? 11.751 -5.406 -19.626 1.00 86.50 106 ASN A CA 1
ATOM 814 C C . ASN A 1 106 ? 10.319 -4.941 -19.981 1.00 86.50 106 ASN A C 1
ATOM 816 O O . ASN A 1 106 ? 9.448 -5.750 -20.296 1.00 86.50 106 ASN A O 1
ATOM 820 N N . GLY A 1 107 ? 10.090 -3.623 -19.950 1.00 85.75 107 GLY A N 1
ATOM 821 C CA . GLY A 1 107 ? 8.826 -2.980 -20.337 1.00 85.75 107 GLY A CA 1
ATOM 822 C C . GLY A 1 107 ? 7.820 -2.762 -19.199 1.00 85.75 107 GLY A C 1
ATOM 823 O O . GLY A 1 107 ? 6.885 -1.987 -19.374 1.00 85.75 107 GLY A O 1
ATOM 824 N N . TYR A 1 108 ? 8.027 -3.355 -18.022 1.00 90.44 108 TYR A N 1
ATOM 825 C CA . TYR A 1 108 ? 7.178 -3.148 -16.842 1.00 90.44 108 TYR A CA 1
ATOM 826 C C . TYR A 1 108 ? 7.945 -2.431 -15.718 1.00 90.44 108 TYR A C 1
ATOM 828 O O . TYR A 1 108 ? 9.175 -2.479 -15.705 1.00 90.44 108 TYR A O 1
ATOM 836 N N . PRO A 1 109 ? 7.273 -1.753 -14.766 1.00 93.00 109 PRO A N 1
ATOM 837 C CA . PRO A 1 109 ? 7.944 -1.120 -13.632 1.00 93.00 109 PRO A CA 1
ATOM 838 C C . PRO A 1 109 ? 8.829 -2.090 -12.851 1.00 93.00 109 PRO A C 1
ATOM 840 O O . PRO A 1 109 ? 8.412 -3.198 -12.501 1.00 93.00 109 PRO A O 1
ATOM 843 N N . ASP A 1 110 ? 10.050 -1.662 -12.544 1.00 92.62 110 ASP A N 1
ATOM 844 C CA . ASP A 1 110 ? 10.948 -2.440 -11.698 1.00 92.62 110 ASP A CA 1
ATOM 845 C C . ASP A 1 110 ? 10.415 -2.480 -10.252 1.00 92.62 110 ASP A C 1
ATOM 847 O O . ASP A 1 110 ? 9.692 -1.594 -9.795 1.00 92.62 110 ASP A O 1
ATOM 851 N N . ARG A 1 111 ? 10.766 -3.521 -9.504 1.00 93.19 111 ARG A N 1
ATOM 852 C CA . ARG A 1 111 ? 10.250 -3.834 -8.161 1.00 93.19 111 ARG A CA 1
ATOM 853 C C . ARG A 1 111 ? 10.886 -2.981 -7.045 1.00 93.19 111 ARG A C 1
ATOM 855 O O . ARG A 1 111 ? 11.145 -3.468 -5.948 1.00 93.19 111 ARG A O 1
ATOM 862 N N . TRP A 1 112 ? 11.157 -1.711 -7.323 1.00 93.62 112 TRP A N 1
ATOM 863 C CA . TRP A 1 112 ? 11.769 -0.741 -6.409 1.00 93.62 112 TRP A CA 1
ATOM 864 C C . TRP A 1 112 ? 10.920 0.525 -6.319 1.00 93.62 112 TRP A C 1
ATOM 866 O O . TRP A 1 112 ? 9.937 0.682 -7.046 1.00 93.62 112 TRP A O 1
ATOM 876 N N . CYS A 1 113 ? 11.264 1.427 -5.399 1.00 92.69 113 CYS A N 1
ATOM 877 C CA . CYS A 1 113 ? 10.426 2.600 -5.150 1.00 92.69 113 CYS A CA 1
ATOM 878 C C . CYS A 1 113 ? 10.426 3.583 -6.332 1.00 92.69 113 CYS A C 1
ATOM 880 O O . CYS A 1 113 ? 9.420 4.225 -6.599 1.00 92.69 113 CYS A O 1
ATOM 882 N N . ASP A 1 114 ? 11.530 3.629 -7.077 1.00 93.12 114 ASP A N 1
ATOM 883 C CA . ASP A 1 114 ? 11.723 4.390 -8.309 1.00 93.12 114 ASP A CA 1
ATOM 884 C C . ASP A 1 114 ? 11.179 3.668 -9.557 1.00 93.12 114 ASP A C 1
ATOM 886 O O . ASP A 1 114 ? 11.210 4.226 -10.647 1.00 93.12 114 ASP A O 1
ATOM 890 N N . GLY A 1 115 ? 10.660 2.445 -9.406 1.00 93.69 115 GLY A N 1
ATOM 891 C CA . GLY A 1 115 ? 9.876 1.730 -10.412 1.00 93.69 115 GLY A CA 1
ATOM 892 C C . GLY A 1 115 ? 8.397 1.701 -10.028 1.00 93.69 115 GLY A C 1
ATOM 893 O O . GLY A 1 115 ? 7.659 2.655 -10.236 1.00 93.69 115 GLY A O 1
ATOM 894 N N . ILE A 1 116 ? 7.936 0.599 -9.444 1.00 94.25 116 ILE A N 1
ATOM 895 C CA . ILE A 1 116 ? 6.532 0.420 -9.060 1.00 94.25 116 ILE A CA 1
ATOM 896 C C . ILE A 1 116 ? 6.052 1.401 -7.967 1.00 94.25 116 ILE A C 1
ATOM 898 O O . ILE A 1 116 ? 4.868 1.733 -7.937 1.00 94.25 116 ILE A O 1
ATOM 902 N N . GLY A 1 117 ? 6.941 1.902 -7.099 1.00 93.31 117 GLY A N 1
ATOM 903 C CA . GLY A 1 117 ? 6.571 2.822 -6.009 1.00 93.31 117 GLY A CA 1
ATOM 904 C C . GLY A 1 117 ? 6.020 4.170 -6.494 1.00 93.31 117 GLY A C 1
ATOM 905 O O . GLY A 1 117 ? 4.953 4.590 -6.044 1.00 93.31 117 GLY A O 1
ATOM 906 N N . VAL A 1 118 ? 6.677 4.802 -7.476 1.00 92.62 118 VAL A N 1
ATOM 907 C CA . VAL A 1 118 ? 6.259 6.091 -8.073 1.00 92.62 118 VAL A CA 1
ATOM 908 C C . VAL A 1 118 ? 4.911 6.053 -8.804 1.00 92.62 118 VAL A C 1
ATOM 910 O O . VAL A 1 118 ? 4.386 7.102 -9.166 1.00 92.62 118 VAL A O 1
ATOM 913 N N . LEU A 1 119 ? 4.295 4.879 -8.982 1.00 90.38 119 LEU A N 1
ATOM 914 C CA . LEU A 1 119 ? 2.925 4.769 -9.500 1.00 90.38 119 LEU A CA 1
ATOM 915 C C . LEU A 1 119 ? 1.831 5.072 -8.464 1.00 90.38 119 LEU A C 1
ATOM 917 O O . LEU A 1 119 ? 0.651 5.122 -8.824 1.00 90.38 119 LEU A O 1
ATOM 921 N N . GLN A 1 120 ? 2.199 5.297 -7.199 1.00 89.19 120 GLN A N 1
ATOM 922 C CA . GLN A 1 120 ? 1.317 5.876 -6.189 1.00 89.19 120 GLN A CA 1
ATOM 923 C C . GLN A 1 120 ? 1.386 7.412 -6.234 1.00 89.19 120 GLN A C 1
ATOM 925 O O . GLN A 1 120 ? 2.462 8.005 -6.191 1.00 89.19 120 GLN A O 1
ATOM 930 N N . GLN A 1 121 ? 0.225 8.073 -6.243 1.00 84.88 121 GLN A N 1
ATOM 931 C CA . GLN A 1 121 ? 0.140 9.536 -6.195 1.00 84.88 121 GLN A CA 1
ATOM 932 C C . GLN A 1 121 ? 0.902 10.109 -4.985 1.00 84.88 121 GLN A C 1
ATOM 934 O O . GLN A 1 121 ? 0.777 9.617 -3.862 1.00 84.88 121 GLN A O 1
ATOM 939 N N . GLY A 1 122 ? 1.693 11.159 -5.221 1.00 85.94 122 GLY A N 1
ATOM 940 C CA . GLY A 1 122 ? 2.473 11.832 -4.178 1.00 85.94 122 GLY A CA 1
ATOM 941 C C . GLY A 1 122 ? 3.634 11.009 -3.609 1.00 85.94 122 GLY A C 1
ATOM 942 O O . GLY A 1 122 ? 4.186 11.397 -2.584 1.00 85.94 122 GLY A O 1
ATOM 943 N N . PHE A 1 123 ? 4.005 9.884 -4.231 1.00 89.62 123 PHE A N 1
ATOM 944 C CA . PHE A 1 123 ? 5.148 9.089 -3.790 1.00 89.62 123 PHE A CA 1
ATOM 945 C C . PHE A 1 123 ? 6.466 9.816 -4.082 1.00 89.62 123 PHE A C 1
ATOM 947 O O . PHE A 1 123 ? 6.771 10.135 -5.230 1.00 89.62 123 PHE A O 1
ATOM 954 N N . ILE A 1 124 ? 7.264 10.060 -3.041 1.00 87.62 124 ILE A N 1
ATOM 955 C CA . ILE A 1 124 ? 8.553 10.749 -3.148 1.00 87.62 124 ILE A CA 1
ATOM 956 C C . ILE A 1 124 ? 9.675 9.714 -3.056 1.00 87.62 124 ILE A C 1
ATOM 958 O O . ILE A 1 124 ? 9.863 9.077 -2.019 1.00 87.62 124 ILE A O 1
ATOM 962 N N . VAL A 1 125 ? 10.455 9.573 -4.130 1.00 89.44 125 VAL A N 1
ATOM 963 C CA . VAL A 1 125 ? 11.709 8.807 -4.106 1.00 89.44 125 VAL A CA 1
ATOM 964 C C . VAL A 1 125 ? 12.711 9.537 -3.196 1.00 89.44 125 VAL A C 1
ATOM 966 O O . VAL A 1 125 ? 12.965 10.723 -3.420 1.00 89.44 125 VAL A O 1
ATOM 969 N N . PRO A 1 126 ? 13.307 8.876 -2.184 1.00 88.81 126 PRO A N 1
ATOM 970 C CA . PRO A 1 126 ? 14.330 9.492 -1.344 1.00 88.81 126 PRO A CA 1
ATOM 971 C C . PRO A 1 126 ? 15.524 9.988 -2.168 1.00 88.81 126 PRO A C 1
ATOM 973 O O . PRO A 1 126 ? 15.972 9.304 -3.085 1.00 88.81 126 PRO A O 1
ATOM 976 N N . ALA A 1 127 ? 16.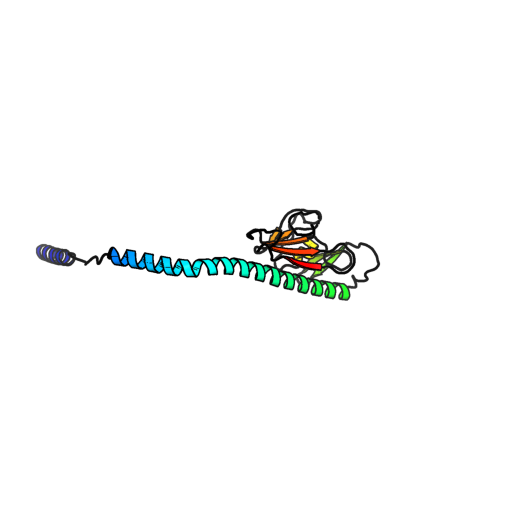105 11.134 -1.800 1.00 86.38 127 ALA A N 1
ATOM 977 C CA . ALA A 1 127 ? 17.257 11.712 -2.509 1.00 86.38 127 ALA A CA 1
ATOM 978 C C . ALA A 1 127 ? 18.520 10.818 -2.494 1.00 86.38 127 ALA A C 1
ATOM 980 O O . ALA A 1 127 ? 19.412 10.991 -3.319 1.00 86.38 127 ALA A O 1
ATOM 981 N N . SER A 1 128 ? 18.584 9.836 -1.589 1.00 84.88 128 SER A N 1
ATOM 982 C CA . SER A 1 128 ? 19.589 8.763 -1.562 1.00 84.88 128 SER A CA 1
ATOM 983 C C . SER A 1 128 ? 19.400 7.689 -2.644 1.00 84.88 128 SER A C 1
ATOM 985 O O . SER A 1 128 ? 20.220 6.779 -2.751 1.00 84.8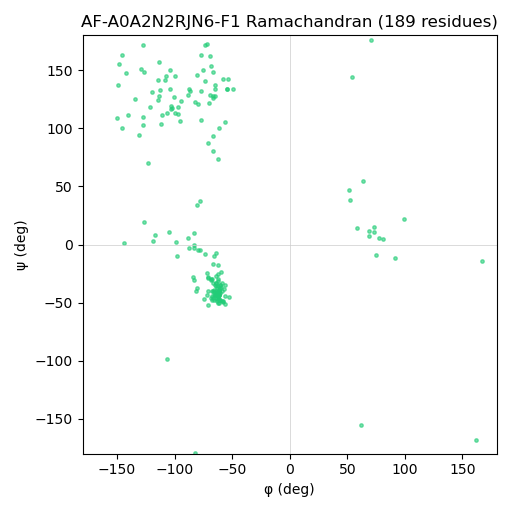8 128 SER A O 1
ATOM 987 N N . GLY A 1 129 ? 18.288 7.726 -3.381 1.00 85.81 129 GLY A N 1
ATOM 988 C CA . GLY A 1 129 ? 17.765 6.586 -4.124 1.00 85.81 129 GLY A CA 1
ATOM 989 C C . GLY A 1 129 ? 17.199 5.490 -3.210 1.00 85.81 129 GLY A C 1
ATOM 990 O O . GLY A 1 129 ? 17.263 5.564 -1.978 1.00 85.81 129 GLY A O 1
ATOM 991 N N . CYS A 1 130 ? 16.625 4.463 -3.840 1.00 87.31 130 CYS A N 1
ATOM 992 C CA . CYS A 1 130 ? 16.011 3.306 -3.172 1.00 87.31 130 CYS A CA 1
ATOM 993 C C . CYS A 1 130 ? 16.198 1.969 -3.919 1.00 87.31 130 CYS A C 1
ATOM 995 O O . CYS A 1 130 ? 15.721 0.931 -3.462 1.00 87.31 130 CYS A O 1
ATOM 997 N N . TYR A 1 131 ? 16.898 1.967 -5.054 1.00 90.06 131 TYR A N 1
ATOM 998 C CA . TYR A 1 131 ? 17.289 0.744 -5.753 1.00 90.06 131 TYR A CA 1
ATOM 999 C C . TYR A 1 131 ? 18.267 -0.071 -4.898 1.00 90.06 131 TYR A C 1
ATOM 1001 O O . TYR A 1 131 ? 19.201 0.496 -4.332 1.00 90.06 131 TYR A O 1
ATOM 1009 N N . LEU A 1 132 ? 18.043 -1.386 -4.786 1.00 88.62 132 LEU A N 1
ATOM 1010 C CA . LEU A 1 132 ? 18.756 -2.280 -3.857 1.00 88.62 132 LEU A CA 1
ATOM 1011 C C . LEU A 1 132 ? 18.626 -1.889 -2.367 1.00 88.62 132 LEU A C 1
ATOM 1013 O O . LEU A 1 132 ? 19.349 -2.425 -1.529 1.00 88.62 132 LEU A O 1
ATOM 1017 N N . SER A 1 133 ? 17.692 -0.996 -2.015 1.00 87.44 133 SER A N 1
ATOM 1018 C CA . SER A 1 133 ? 17.444 -0.580 -0.634 1.00 87.44 133 SER A CA 1
ATOM 1019 C C . SER A 1 133 ? 16.236 -1.296 -0.040 1.00 87.44 133 SER A C 1
ATOM 1021 O O . SER A 1 133 ? 15.125 -1.217 -0.563 1.00 87.44 133 SER A O 1
ATOM 1023 N N . ASN A 1 134 ? 16.439 -1.924 1.118 1.00 84.81 134 ASN A N 1
ATOM 1024 C CA . ASN A 1 134 ? 15.367 -2.503 1.931 1.00 84.81 134 ASN A CA 1
ATOM 1025 C C . ASN A 1 134 ? 14.678 -1.459 2.840 1.00 84.81 134 ASN A C 1
ATOM 1027 O O . ASN A 1 134 ? 13.914 -1.833 3.730 1.00 84.81 134 ASN A O 1
ATOM 1031 N N . ALA A 1 135 ? 14.957 -0.162 2.654 1.00 88.38 135 ALA A N 1
ATOM 1032 C CA . ALA A 1 135 ? 14.305 0.908 3.400 1.00 88.38 135 ALA A CA 1
ATOM 1033 C C . ALA A 1 135 ? 12.803 0.975 3.077 1.00 88.38 135 ALA A C 1
ATOM 1035 O O . ALA A 1 135 ? 12.402 1.053 1.914 1.00 88.38 135 ALA A O 1
ATOM 1036 N N . ALA A 1 136 ? 11.986 0.967 4.128 1.00 92.31 136 ALA A N 1
ATOM 1037 C CA . ALA A 1 136 ? 10.549 1.176 4.040 1.00 92.31 136 ALA A CA 1
ATOM 1038 C C . ALA A 1 136 ? 10.241 2.658 3.768 1.00 92.31 136 ALA A C 1
ATOM 1040 O O . ALA A 1 136 ? 10.898 3.531 4.338 1.00 92.31 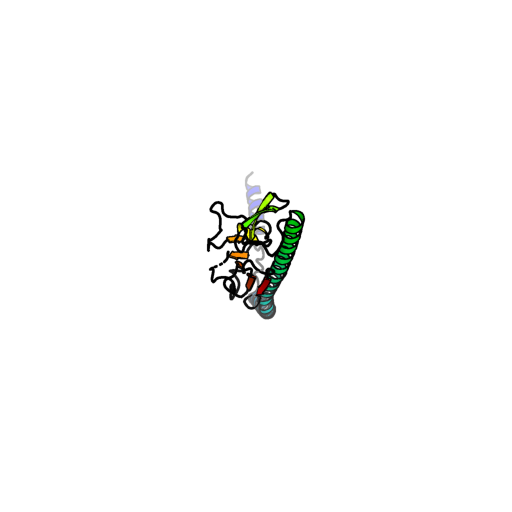136 ALA A O 1
ATOM 1041 N N . ILE A 1 137 ? 9.245 2.948 2.927 1.00 92.94 137 ILE A N 1
ATOM 1042 C CA . ILE A 1 137 ? 8.846 4.326 2.590 1.00 92.94 137 ILE A CA 1
ATOM 1043 C C . ILE A 1 137 ? 7.342 4.474 2.826 1.00 92.94 137 ILE A C 1
ATOM 1045 O O . ILE A 1 137 ? 6.539 3.902 2.092 1.00 92.94 137 ILE A O 1
ATOM 1049 N N . GLU A 1 138 ? 6.953 5.226 3.855 1.00 92.56 138 GLU A N 1
ATOM 1050 C CA . GLU A 1 138 ? 5.545 5.529 4.122 1.00 92.56 138 GLU A CA 1
ATOM 1051 C C . GLU A 1 138 ? 5.025 6.618 3.174 1.00 92.56 138 GLU A C 1
ATOM 1053 O O . GLU A 1 138 ? 5.644 7.668 3.010 1.00 92.56 138 GLU A O 1
ATOM 1058 N N . ASN A 1 139 ? 3.860 6.378 2.570 1.00 90.75 139 ASN A N 1
ATOM 1059 C CA . ASN A 1 139 ? 3.133 7.351 1.767 1.00 90.75 139 ASN A CA 1
ATOM 1060 C C . ASN A 1 139 ? 1.621 7.239 2.044 1.00 90.75 139 ASN A C 1
ATOM 1062 O O . ASN A 1 139 ? 0.983 6.251 1.674 1.00 90.75 139 ASN A O 1
ATOM 1066 N N . HIS A 1 140 ? 1.049 8.261 2.693 1.00 87.56 140 HIS A N 1
ATOM 1067 C CA . HIS A 1 140 ? -0.378 8.358 3.045 1.00 87.56 140 HIS A CA 1
ATOM 1068 C C . HIS A 1 140 ? -0.944 7.119 3.785 1.00 87.56 140 HIS A C 1
ATOM 1070 O O . HIS A 1 140 ? -2.013 6.612 3.445 1.00 87.56 140 HIS A O 1
ATOM 1076 N N . GLY A 1 141 ? -0.233 6.619 4.806 1.00 90.19 141 GLY A N 1
ATOM 1077 C CA . GLY A 1 141 ? -0.672 5.485 5.638 1.00 90.19 141 GLY A CA 1
ATOM 1078 C C . GLY A 1 141 ? -0.505 4.095 5.004 1.00 90.19 141 GLY A C 1
ATOM 1079 O O . GLY A 1 141 ? -0.923 3.095 5.593 1.00 90.19 141 GLY A O 1
ATOM 1080 N N . LEU A 1 142 ? 0.117 4.023 3.823 1.00 93.69 142 LEU A N 1
ATOM 1081 C CA . LEU A 1 142 ? 0.596 2.796 3.188 1.00 93.69 142 LEU A CA 1
ATOM 1082 C C . LEU A 1 142 ? 2.124 2.822 3.130 1.00 93.69 142 LEU A C 1
ATOM 1084 O O . LEU A 1 142 ? 2.712 3.769 2.610 1.00 93.69 142 LEU A O 1
ATOM 1088 N N . THR A 1 143 ? 2.769 1.765 3.614 1.00 95.25 143 THR A N 1
ATOM 1089 C CA . THR A 1 143 ? 4.234 1.662 3.638 1.00 95.25 143 THR A CA 1
ATOM 1090 C C . THR A 1 143 ? 4.725 0.765 2.514 1.00 95.25 143 THR A C 1
ATOM 1092 O O . THR A 1 143 ? 4.386 -0.419 2.471 1.00 95.25 143 THR A O 1
ATOM 1095 N N . PHE A 1 144 ? 5.512 1.341 1.605 1.00 95.62 144 PHE A N 1
ATOM 1096 C CA . PHE A 1 144 ? 6.137 0.668 0.472 1.00 95.62 144 PHE A CA 1
ATOM 1097 C C . PHE A 1 144 ? 7.417 -0.083 0.865 1.00 95.62 144 PHE A C 1
ATOM 1099 O O . PHE A 1 144 ? 8.208 0.401 1.678 1.00 95.62 144 PHE A O 1
ATOM 1106 N N . TYR A 1 145 ? 7.655 -1.216 0.199 1.00 94.81 145 TYR A N 1
ATOM 1107 C CA . TYR A 1 145 ? 8.874 -2.017 0.270 1.00 94.81 145 TYR A CA 1
ATOM 1108 C C . TYR A 1 145 ? 9.335 -2.428 -1.149 1.00 94.81 145 TYR A C 1
ATOM 1110 O O . TYR A 1 145 ? 8.561 -3.029 -1.898 1.00 94.81 145 TYR A O 1
ATOM 1118 N N . GLY A 1 146 ? 10.594 -2.123 -1.514 1.00 93.50 146 GLY A N 1
ATOM 1119 C CA . GLY A 1 146 ? 11.275 -2.639 -2.729 1.00 93.50 146 GLY A CA 1
ATOM 1120 C C . GLY A 1 146 ? 11.642 -4.127 -2.600 1.00 93.50 146 GLY A C 1
ATOM 1121 O O . GLY A 1 146 ? 11.385 -4.641 -1.516 1.00 93.50 146 GLY A O 1
ATOM 1122 N N . PHE A 1 147 ? 12.132 -4.806 -3.671 1.00 91.25 147 PHE A N 1
ATOM 1123 C CA . PHE A 1 147 ? 12.249 -6.292 -3.896 1.00 91.25 147 PHE A CA 1
ATOM 1124 C C . PHE A 1 147 ? 13.664 -7.138 -3.669 1.00 91.25 147 PHE A C 1
ATOM 1126 O O . PHE A 1 147 ? 14.346 -6.678 -4.643 1.00 91.25 147 PHE A O 1
ATOM 1133 N N . GLY A 1 148 ? 13.913 -8.711 -1.982 1.00 85.00 148 GLY A N 1
ATOM 1134 C CA . GLY A 1 148 ? 14.776 -9.215 -0.846 1.00 85.00 148 GLY A CA 1
ATOM 1135 C C . GLY A 1 148 ? 14.282 -8.719 0.536 1.00 85.00 148 GLY A C 1
ATOM 1136 O O . GLY A 1 148 ? 15.072 -8.662 1.479 1.00 85.00 148 GLY A O 1
ATOM 1137 N N . ASN A 1 149 ? 12.998 -8.338 0.662 1.00 83.50 149 ASN A N 1
ATOM 1138 C CA . ASN A 1 149 ? 12.323 -7.936 1.901 1.00 83.50 149 ASN A CA 1
ATOM 1139 C C . ASN A 1 149 ? 11.411 -9.078 2.374 1.00 83.50 149 ASN A C 1
ATOM 1141 O O . ASN A 1 149 ? 10.871 -9.821 1.562 1.00 83.50 149 ASN A O 1
ATOM 1145 N N . SER A 1 150 ? 11.203 -9.196 3.683 1.00 88.56 150 SER A N 1
ATOM 1146 C CA . SER A 1 150 ? 10.279 -10.166 4.293 1.00 88.56 150 SER A CA 1
ATOM 1147 C C . SER A 1 150 ? 8.976 -9.528 4.806 1.00 88.56 150 SER A C 1
ATOM 1149 O O . SER A 1 150 ? 8.206 -10.169 5.522 1.00 88.56 150 SER A O 1
ATOM 1151 N N . ALA A 1 151 ? 8.724 -8.262 4.463 1.00 90.94 151 ALA A N 1
ATOM 1152 C CA . ALA A 1 151 ? 7.582 -7.473 4.922 1.00 90.94 151 ALA A CA 1
ATOM 1153 C C . ALA A 1 151 ? 6.303 -7.707 4.095 1.00 90.94 151 ALA A C 1
ATOM 1155 O O . ALA A 1 151 ? 5.203 -7.563 4.640 1.00 90.94 151 ALA A O 1
ATOM 1156 N N . ILE A 1 152 ? 6.456 -8.078 2.818 1.00 93.19 152 ILE A N 1
ATOM 1157 C CA . ILE A 1 152 ? 5.392 -8.373 1.845 1.00 93.19 152 ILE A CA 1
ATOM 1158 C C . ILE A 1 152 ? 5.337 -9.894 1.558 1.00 93.19 152 ILE A C 1
ATOM 1160 O O . ILE A 1 152 ? 6.388 -10.536 1.463 1.00 93.19 152 ILE A O 1
ATOM 1164 N N . PRO A 1 153 ? 4.145 -10.509 1.387 1.00 88.44 153 PRO A N 1
ATOM 1165 C CA . PRO A 1 153 ? 4.017 -11.914 0.988 1.00 88.44 153 PRO A CA 1
ATOM 1166 C C . PRO A 1 153 ? 4.793 -12.265 -0.282 1.00 88.44 153 PRO A C 1
ATOM 1168 O O . PRO A 1 153 ? 4.860 -11.480 -1.223 1.00 88.44 153 PRO A O 1
ATOM 1171 N N . GLY A 1 154 ? 5.378 -13.465 -0.311 1.00 83.94 154 GLY A N 1
ATOM 1172 C CA . GLY A 1 154 ? 6.238 -13.920 -1.411 1.00 83.94 154 GLY A CA 1
ATOM 1173 C C . GLY A 1 154 ? 7.635 -13.287 -1.439 1.00 83.94 154 GLY A C 1
ATOM 1174 O O . GLY A 1 154 ? 8.481 -13.762 -2.188 1.00 83.94 154 GLY A O 1
ATOM 1175 N N . GLY A 1 155 ? 7.897 -12.269 -0.611 1.00 81.44 155 GLY A N 1
ATOM 1176 C CA . GLY A 1 155 ? 9.158 -11.525 -0.605 1.00 81.44 155 GLY A CA 1
ATOM 1177 C C . GLY A 1 155 ? 9.327 -10.577 -1.795 1.00 81.44 155 GLY A C 1
ATOM 1178 O O . GLY A 1 155 ? 10.442 -10.145 -2.071 1.00 81.44 155 GLY A O 1
ATOM 1179 N N . ASP A 1 156 ? 8.238 -10.284 -2.509 1.00 88.88 156 ASP A N 1
ATOM 1180 C CA . ASP A 1 156 ? 8.179 -9.336 -3.623 1.00 88.88 156 ASP A CA 1
ATOM 1181 C C . ASP A 1 156 ? 8.020 -7.881 -3.135 1.00 88.88 156 ASP A C 1
ATOM 1183 O O . ASP A 1 156 ? 7.987 -7.599 -1.935 1.00 88.88 156 ASP A O 1
ATOM 1187 N N . ALA A 1 157 ? 7.940 -6.929 -4.071 1.00 94.38 157 ALA A N 1
ATOM 1188 C CA . ALA A 1 157 ? 7.678 -5.533 -3.738 1.00 94.38 157 ALA A CA 1
ATOM 1189 C C . ALA A 1 157 ? 6.195 -5.317 -3.426 1.00 94.38 157 ALA A C 1
ATOM 1191 O O . ALA A 1 157 ? 5.341 -6.137 -3.774 1.00 94.38 157 ALA A O 1
ATOM 1192 N N . GLY A 1 158 ? 5.864 -4.202 -2.786 1.00 95.62 158 GLY A N 1
ATOM 1193 C CA . GLY A 1 158 ? 4.473 -3.887 -2.490 1.00 95.62 158 GLY A CA 1
ATOM 1194 C C . GLY A 1 158 ? 4.291 -2.843 -1.406 1.00 95.62 158 GLY A C 1
ATOM 1195 O O . GLY A 1 158 ? 5.241 -2.194 -0.980 1.00 95.62 158 GLY A O 1
ATOM 1196 N N . TRP A 1 159 ? 3.050 -2.722 -0.947 1.00 95.94 159 TRP A N 1
ATOM 1197 C CA . TRP A 1 159 ? 2.632 -1.800 0.104 1.00 95.94 159 TRP A CA 1
ATOM 1198 C C . TRP A 1 159 ? 1.839 -2.537 1.178 1.00 95.94 159 TRP A C 1
ATOM 1200 O O . TRP A 1 159 ? 1.142 -3.502 0.867 1.00 95.94 159 TRP A O 1
ATOM 1210 N N . ARG A 1 160 ? 1.870 -2.066 2.425 1.00 95.62 160 ARG A N 1
ATOM 1211 C CA . ARG A 1 160 ? 1.035 -2.609 3.510 1.00 95.62 160 ARG A CA 1
ATOM 1212 C C . ARG A 1 160 ? 0.595 -1.545 4.510 1.00 95.62 160 ARG A C 1
ATOM 1214 O O . ARG A 1 160 ? 1.180 -0.467 4.569 1.00 95.62 160 ARG A O 1
ATOM 1221 N N . ILE A 1 161 ? -0.428 -1.864 5.301 1.00 96.06 161 ILE A N 1
ATOM 1222 C CA . ILE A 1 161 ? -0.915 -1.008 6.391 1.00 96.06 161 ILE A CA 1
ATOM 1223 C C . ILE A 1 161 ? -0.261 -1.465 7.702 1.00 96.06 161 ILE A C 1
ATOM 1225 O O . ILE A 1 161 ? -0.647 -2.489 8.264 1.00 96.06 161 ILE A O 1
ATOM 1229 N N . GLU A 1 162 ? 0.701 -0.697 8.221 1.00 95.31 162 GLU A N 1
ATOM 1230 C CA . GLU A 1 162 ? 1.433 -1.038 9.461 1.00 95.31 162 GLU A CA 1
ATOM 1231 C C . GLU A 1 162 ? 0.535 -1.119 10.705 1.00 95.31 162 GLU A C 1
ATOM 1233 O O . GLU A 1 162 ? 0.851 -1.833 11.650 1.00 95.31 162 GLU A O 1
ATOM 1238 N N . SER A 1 163 ? -0.607 -0.420 10.709 1.00 93.31 163 SER A N 1
ATOM 1239 C CA . SER A 1 163 ? -1.560 -0.456 11.829 1.00 93.31 163 SER A CA 1
ATOM 1240 C C . SER A 1 163 ? -2.479 -1.689 11.842 1.00 93.31 163 SER A C 1
ATOM 1242 O O . SER A 1 163 ? -3.290 -1.832 12.763 1.00 93.31 163 SER A O 1
ATOM 1244 N N . ALA A 1 164 ? -2.417 -2.551 10.820 1.00 93.81 164 ALA A N 1
ATOM 1245 C CA . ALA A 1 164 ? -3.247 -3.751 10.715 1.00 93.81 164 ALA A CA 1
ATOM 1246 C C . ALA A 1 164 ? -2.870 -4.822 11.757 1.00 93.81 164 ALA A C 1
ATOM 1248 O O . ALA A 1 164 ? -1.784 -4.789 12.328 1.00 93.81 164 ALA A O 1
ATOM 1249 N N . ILE A 1 165 ? -3.764 -5.787 12.005 1.00 91.75 165 ILE A N 1
ATOM 1250 C CA . ILE A 1 165 ? -3.552 -6.821 13.039 1.00 91.75 165 ILE A CA 1
ATOM 1251 C C . ILE A 1 165 ? -2.390 -7.743 12.645 1.00 91.75 165 ILE A C 1
ATOM 1253 O O . ILE A 1 165 ? -1.558 -8.092 13.480 1.00 91.75 165 ILE A O 1
ATOM 1257 N N . THR A 1 166 ? -2.292 -8.090 11.360 1.00 94.75 166 THR A N 1
ATOM 1258 C CA . THR A 1 166 ? -1.102 -8.712 10.769 1.00 94.75 166 THR A CA 1
ATOM 1259 C C . THR A 1 166 ? -0.731 -7.962 9.480 1.00 94.75 166 THR A C 1
ATOM 1261 O O . THR A 1 166 ? -1.272 -8.260 8.413 1.00 94.75 166 THR A O 1
ATOM 1264 N N . PRO A 1 167 ? 0.179 -6.962 9.535 1.00 94.50 167 PRO A N 1
ATOM 1265 C CA . PRO A 1 167 ? 0.485 -6.085 8.396 1.00 94.50 167 PRO A CA 1
ATOM 1266 C C . PRO A 1 167 ? 0.935 -6.818 7.130 1.00 94.50 167 PRO A C 1
ATOM 1268 O O . PRO A 1 167 ? 0.549 -6.448 6.026 1.00 94.50 167 PRO A O 1
ATOM 1271 N N . ASN A 1 168 ? 1.673 -7.922 7.267 1.00 93.19 168 ASN A N 1
ATOM 1272 C CA . ASN A 1 168 ? 2.057 -8.781 6.140 1.00 93.19 168 ASN A CA 1
ATOM 1273 C C . ASN A 1 168 ? 0.869 -9.501 5.464 1.00 93.19 168 ASN A C 1
ATOM 1275 O O . ASN A 1 168 ? 1.048 -10.105 4.414 1.00 93.19 168 ASN A O 1
ATOM 1279 N N . GLN A 1 169 ? -0.334 -9.475 6.039 1.00 94.56 169 GLN A N 1
ATOM 1280 C CA . GLN A 1 169 ? -1.571 -10.015 5.464 1.00 94.56 169 GLN A CA 1
ATOM 1281 C C . GLN A 1 169 ? -2.631 -8.923 5.208 1.00 94.56 169 GLN A C 1
ATOM 1283 O O . GLN A 1 169 ? -3.757 -9.255 4.836 1.00 94.56 169 GLN A O 1
ATOM 1288 N N . CYS 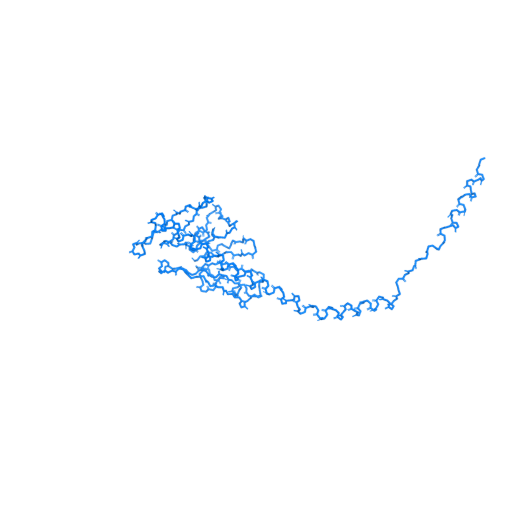A 1 170 ? -2.271 -7.643 5.369 1.00 96.81 170 CYS A N 1
ATOM 1289 C CA . CYS A 1 170 ? -3.058 -6.466 4.986 1.00 96.81 170 CYS A CA 1
ATOM 1290 C C . CYS A 1 170 ? -2.230 -5.598 4.019 1.00 96.81 170 CYS A C 1
ATOM 1292 O O . CYS A 1 170 ? -1.699 -4.542 4.381 1.00 96.81 170 CYS A O 1
ATOM 1294 N N . ALA A 1 171 ? -2.034 -6.118 2.804 1.00 96.31 171 ALA A N 1
ATOM 1295 C CA . ALA A 1 171 ? -0.988 -5.685 1.880 1.00 96.31 171 ALA A CA 1
ATOM 1296 C C . ALA A 1 171 ? -1.394 -5.809 0.402 1.00 96.31 171 ALA A C 1
ATOM 1298 O O . ALA A 1 171 ? -2.205 -6.655 0.031 1.00 96.31 171 ALA A O 1
ATOM 1299 N N . VAL A 1 172 ? -0.767 -5.017 -0.464 1.00 96.56 172 VAL A N 1
ATOM 1300 C CA . VAL A 1 172 ? -0.799 -5.170 -1.923 1.00 96.56 172 VAL A CA 1
ATOM 1301 C C . VAL A 1 172 ? 0.584 -5.599 -2.395 1.00 96.56 172 VAL A C 1
ATOM 1303 O O . VAL A 1 172 ? 1.535 -4.826 -2.321 1.00 96.56 172 VAL A O 1
ATOM 1306 N N . GLN A 1 173 ? 0.687 -6.836 -2.876 1.00 95.88 173 GLN A N 1
ATOM 1307 C CA . GLN A 1 173 ? 1.901 -7.415 -3.451 1.00 95.88 173 GLN A CA 1
ATOM 1308 C C . GLN A 1 173 ? 1.974 -7.087 -4.947 1.00 95.88 173 GLN A C 1
ATOM 1310 O O . GLN A 1 173 ? 1.002 -7.306 -5.672 1.00 95.88 173 GLN A O 1
ATOM 1315 N N . TYR A 1 174 ? 3.140 -6.640 -5.408 1.00 96.12 174 TYR A N 1
ATOM 1316 C CA . TYR A 1 174 ? 3.529 -6.541 -6.812 1.00 96.12 174 TYR A CA 1
ATOM 1317 C C . TYR A 1 174 ? 4.644 -7.547 -7.103 1.00 96.12 174 TYR A C 1
ATOM 1319 O O . TYR A 1 174 ? 5.805 -7.329 -6.752 1.00 96.12 174 TYR A O 1
ATOM 1327 N N . ARG A 1 175 ? 4.292 -8.656 -7.758 1.00 93.88 175 ARG A N 1
ATOM 1328 C CA . ARG A 1 175 ? 5.243 -9.693 -8.162 1.00 93.88 175 ARG A CA 1
ATOM 1329 C C . ARG A 1 175 ? 5.658 -9.507 -9.614 1.00 93.88 175 ARG A C 1
ATOM 1331 O O . ARG A 1 175 ? 4.834 -9.660 -10.517 1.00 93.88 175 ARG A O 1
ATOM 1338 N N . TYR A 1 176 ? 6.950 -9.274 -9.826 1.00 91.50 176 TYR A N 1
ATOM 1339 C CA . TYR A 1 176 ? 7.568 -9.252 -11.148 1.00 91.50 176 TYR A CA 1
ATOM 1340 C C . TYR A 1 176 ? 9.031 -9.718 -11.087 1.00 91.50 176 TYR A C 1
ATOM 1342 O O . TYR A 1 176 ? 9.780 -9.347 -10.181 1.00 91.50 176 TYR A O 1
ATOM 1350 N N . ASN A 1 177 ? 9.434 -10.549 -12.052 1.00 88.12 177 ASN A N 1
ATOM 1351 C CA . ASN A 1 177 ? 10.755 -11.187 -12.114 1.00 88.12 177 ASN A CA 1
ATOM 1352 C C . ASN A 1 177 ? 11.491 -10.947 -13.449 1.00 88.12 177 ASN A C 1
ATOM 1354 O O . ASN A 1 177 ? 12.399 -11.707 -13.783 1.00 88.12 177 ASN A O 1
ATOM 1358 N N . GLY A 1 178 ? 11.090 -9.928 -14.218 1.00 85.00 178 GLY A N 1
ATOM 1359 C CA . GLY A 1 178 ? 11.688 -9.612 -15.520 1.00 85.00 178 GLY A CA 1
ATOM 1360 C C . GLY A 1 178 ? 11.177 -10.455 -16.690 1.00 85.00 178 GLY A C 1
ATOM 1361 O O . GLY A 1 178 ? 11.707 -10.327 -17.793 1.00 85.00 178 GLY A O 1
ATOM 1362 N N . SER A 1 179 ? 10.184 -11.326 -16.481 1.00 84.69 179 SER A N 1
ATOM 1363 C CA . SER A 1 179 ? 9.616 -12.189 -17.521 1.00 84.69 179 SER A CA 1
ATOM 1364 C C . SER A 1 179 ? 8.101 -12.345 -17.367 1.00 84.69 179 SER A C 1
ATOM 1366 O O . SER A 1 179 ? 7.573 -12.322 -16.256 1.00 84.69 179 SER A O 1
ATOM 1368 N N . GLY A 1 180 ? 7.398 -12.501 -18.491 1.00 85.69 180 GLY A N 1
ATOM 1369 C CA . GLY A 1 180 ? 5.935 -12.477 -18.532 1.00 85.69 180 GLY A CA 1
ATOM 1370 C C . GLY A 1 180 ? 5.353 -11.138 -18.067 1.00 85.69 180 GLY A C 1
ATOM 1371 O O . GLY A 1 180 ? 6.016 -10.102 -18.133 1.00 85.69 180 GLY A O 1
ATOM 1372 N N . ASN A 1 181 ? 4.111 -11.176 -17.584 1.00 88.25 181 ASN A N 1
ATOM 1373 C CA . ASN A 1 181 ? 3.379 -9.994 -17.130 1.00 88.25 181 ASN A CA 1
ATOM 1374 C C . ASN A 1 181 ? 3.441 -9.884 -15.592 1.00 88.25 181 ASN A C 1
ATOM 1376 O O . ASN A 1 181 ? 3.395 -10.913 -14.906 1.00 88.25 181 ASN A O 1
ATOM 1380 N N . PRO A 1 182 ? 3.504 -8.668 -15.020 1.00 92.75 182 PRO A N 1
ATOM 1381 C CA . PRO A 1 182 ? 3.481 -8.470 -13.576 1.00 92.75 182 PRO A CA 1
ATOM 1382 C C . PRO A 1 182 ? 2.135 -8.872 -12.960 1.00 92.75 182 PRO A C 1
ATOM 1384 O O . PRO A 1 182 ? 1.075 -8.702 -13.564 1.00 92.75 182 PRO A O 1
ATOM 1387 N N . LEU A 1 183 ? 2.166 -9.353 -11.715 1.00 93.50 183 LEU A N 1
ATOM 1388 C CA . LEU A 1 183 ? 0.971 -9.719 -10.952 1.00 93.50 183 LEU A CA 1
ATOM 1389 C C . LEU A 1 183 ? 0.785 -8.797 -9.743 1.00 93.50 183 LEU A C 1
ATOM 1391 O O . LEU A 1 183 ? 1.651 -8.728 -8.872 1.00 93.50 183 LEU A O 1
ATOM 1395 N N . VAL A 1 184 ? -0.388 -8.163 -9.650 1.00 95.94 184 VAL A N 1
ATOM 1396 C CA . VAL A 1 184 ? -0.826 -7.412 -8.462 1.00 95.94 184 VAL A CA 1
ATOM 1397 C C . VAL A 1 184 ? -1.849 -8.230 -7.679 1.00 95.94 184 VAL A C 1
ATOM 1399 O O . VAL A 1 184 ? -2.944 -8.502 -8.184 1.00 95.94 184 VAL A O 1
ATOM 1402 N N . THR A 1 185 ? -1.534 -8.551 -6.425 1.00 95.94 185 THR A N 1
ATOM 1403 C CA . THR A 1 185 ? -2.384 -9.339 -5.515 1.00 95.94 185 THR A CA 1
ATOM 1404 C C . THR A 1 185 ? -2.733 -8.525 -4.273 1.00 95.94 185 THR A C 1
ATOM 1406 O O . THR A 1 185 ? -1.853 -7.951 -3.636 1.00 95.94 185 THR A O 1
ATOM 1409 N N . ALA A 1 186 ? -4.018 -8.495 -3.912 1.00 96.81 186 ALA A N 1
ATOM 1410 C CA . ALA A 1 186 ? -4.497 -7.900 -2.668 1.00 96.81 186 ALA A CA 1
ATOM 1411 C C . ALA A 1 186 ? -4.605 -8.982 -1.583 1.00 96.81 186 ALA A C 1
ATOM 1413 O O . ALA A 1 186 ? -5.306 -9.975 -1.769 1.00 96.81 186 ALA A O 1
ATOM 1414 N N . HIS A 1 187 ? -3.932 -8.773 -0.456 1.00 95.81 187 HIS A N 1
ATOM 1415 C CA . HIS A 1 187 ? -3.984 -9.611 0.739 1.00 95.81 187 HIS A CA 1
ATOM 1416 C C . HIS A 1 187 ? -4.782 -8.865 1.806 1.00 95.81 187 HIS A C 1
ATOM 1418 O O . HIS A 1 187 ? -4.351 -7.811 2.266 1.00 95.81 187 HIS A O 1
ATOM 1424 N N . THR A 1 188 ? -5.955 -9.384 2.171 1.00 96.00 188 THR A N 1
ATOM 1425 C CA . THR A 1 188 ? -6.906 -8.714 3.084 1.00 96.00 188 THR A CA 1
ATOM 1426 C C . THR A 1 188 ? -7.192 -9.500 4.366 1.00 96.00 188 THR A C 1
ATOM 1428 O O . THR A 1 188 ? -8.024 -9.088 5.168 1.00 96.00 188 THR A O 1
ATOM 1431 N N . ASN A 1 189 ? -6.534 -10.644 4.569 1.00 94.06 189 ASN A N 1
ATOM 1432 C CA . ASN A 1 189 ? -6.815 -11.556 5.684 1.00 94.06 189 ASN A CA 1
ATOM 1433 C C . ASN A 1 189 ? -6.366 -11.002 7.048 1.00 94.06 189 ASN A C 1
ATOM 1435 O O . ASN A 1 189 ? -6.948 -11.364 8.067 1.00 94.06 189 ASN A O 1
ATOM 1439 N N . GLY A 1 190 ? -5.344 -10.141 7.057 1.00 91.44 190 GLY A N 1
ATOM 1440 C CA . GLY A 1 190 ? -4.766 -9.511 8.251 1.00 91.44 190 GLY A CA 1
ATOM 1441 C C . GLY A 1 190 ? -5.245 -8.093 8.544 1.00 91.44 190 GLY A C 1
ATOM 1442 O O . GLY A 1 190 ? -4.738 -7.462 9.477 1.00 91.44 190 GLY A O 1
ATOM 1443 N N . CYS A 1 191 ? -6.168 -7.585 7.723 1.00 92.75 191 CYS A N 1
ATOM 1444 C CA . CYS A 1 191 ? -6.875 -6.332 7.959 1.00 92.75 191 CYS A CA 1
ATOM 1445 C C . CYS A 1 191 ? -7.931 -6.516 9.060 1.00 92.75 191 CYS A C 1
ATOM 1447 O O . CYS A 1 191 ? -8.078 -5.569 9.866 1.00 92.75 191 CYS A O 1
#